Protein AF-0000000076352139 (afdb_homodimer)

Organism: Streptomyces venezuelae (NCBI:txid54571)

Nearest PDB structures (foldseek):
  2pq0-assembly1_A  TM=3.328E-01  e=1.189E+00  Geobacillus kaustophilus HTA426
  5mbj-assembly1_B  TM=4.311E-01  e=6.269E+00  Beggiatoa sp. PS
  5mbb-assembly1_A  TM=4.779E-01  e=9.071E+00  Beggiatoa sp. PS
  5nby-assembly1_A-2  TM=4.430E-01  e=9.071E+00  Beggiatoa sp. PS
  2pq0-assembly1_A  TM=3.329E-01  e=8.820E-01  Geobacillus kaustophilus HTA426

Structure (mmCIF, N/CA/C/O backbone):
data_AF-0000000076352139-model_v1
#
loop_
_entity.id
_entity.type
_entity.pdbx_description
1 polymer 'Uncharacterized protein'
#
loop_
_atom_site.group_PDB
_atom_site.id
_atom_site.type_symbol
_atom_site.label_atom_id
_atom_site.label_alt_id
_atom_site.label_comp_id
_atom_site.label_asym_id
_atom_site.label_entity_id
_atom_site.label_seq_id
_atom_site.pdbx_PDB_ins_code
_atom_site.Cartn_x
_atom_site.Cartn_y
_atom_site.Cartn_z
_atom_site.occupancy
_atom_site.B_iso_or_equiv
_atom_site.auth_seq_id
_atom_site.auth_comp_id
_atom_site.auth_asym_id
_atom_site.auth_atom_id
_atom_site.pdbx_PDB_model_num
ATOM 1 N N . MET A 1 1 ? 18.766 -5.074 12.234 1 52.09 1 MET A N 1
ATOM 2 C CA . MET A 1 1 ? 19.219 -3.793 11.703 1 52.09 1 MET A CA 1
ATOM 3 C C . MET A 1 1 ? 18.156 -2.715 11.898 1 52.09 1 MET A C 1
ATOM 5 O O . MET A 1 1 ? 16.969 -2.965 11.688 1 52.09 1 MET A O 1
ATOM 9 N N . SER A 1 2 ? 18.453 -1.824 12.828 1 62.69 2 SER A N 1
ATOM 10 C CA . SER A 1 2 ? 17.594 -0.7 13.18 1 62.69 2 SER A CA 1
ATOM 11 C C . SER A 1 2 ? 17.234 0.131 11.953 1 62.69 2 SER A C 1
ATOM 13 O O . SER A 1 2 ? 18.125 0.737 11.328 1 62.69 2 SER A O 1
ATOM 15 N N . GLU A 1 3 ? 16.188 -0.24 11.039 1 85.88 3 GLU A N 1
ATOM 16 C CA . GLU A 1 3 ? 15.852 0.527 9.836 1 85.88 3 GLU A CA 1
ATOM 17 C C . GLU A 1 3 ? 15.25 1.882 10.195 1 85.88 3 GLU A C 1
ATOM 19 O O . GLU A 1 3 ? 14.484 1.991 11.156 1 85.88 3 GLU A O 1
ATOM 24 N N . VAL A 1 4 ? 15.938 2.885 9.758 1 96 4 VAL A N 1
ATOM 25 C CA . VAL A 1 4 ? 15.406 4.238 9.898 1 96 4 VAL A CA 1
ATOM 26 C C . VAL A 1 4 ? 13.969 4.277 9.406 1 96 4 VAL A C 1
ATOM 28 O O . VAL A 1 4 ? 13.688 3.928 8.258 1 96 4 VAL A O 1
ATOM 31 N N . PRO A 1 5 ? 13.039 4.668 10.289 1 98.38 5 PRO A N 1
ATOM 32 C CA . PRO A 1 5 ? 11.625 4.648 9.891 1 98.38 5 PRO A CA 1
ATOM 33 C C . PRO A 1 5 ? 11.242 5.863 9.047 1 98.38 5 PRO A C 1
ATOM 35 O O . PRO A 1 5 ? 11.914 6.898 9.102 1 98.38 5 PRO A O 1
ATOM 38 N N . ILE A 1 6 ? 10.227 5.688 8.242 1 98.69 6 ILE A N 1
ATOM 39 C CA . ILE A 1 6 ? 9.484 6.824 7.699 1 98.69 6 ILE A CA 1
ATOM 40 C C . ILE A 1 6 ? 8.672 7.488 8.805 1 98.69 6 ILE A C 1
ATOM 42 O O . ILE A 1 6 ? 7.852 6.84 9.453 1 98.69 6 ILE A O 1
ATOM 46 N N . ARG A 1 7 ? 8.875 8.75 9.055 1 98.88 7 ARG A N 1
ATOM 47 C CA . ARG A 1 7 ? 8.188 9.484 10.109 1 98.88 7 ARG A CA 1
ATOM 48 C C . ARG A 1 7 ? 7.109 10.398 9.531 1 98.88 7 ARG A C 1
ATOM 50 O O . ARG A 1 7 ? 7.367 11.148 8.594 1 98.88 7 ARG A O 1
ATOM 57 N N . ILE A 1 8 ? 5.973 10.25 10 1 98.88 8 ILE A N 1
ATOM 58 C CA . ILE A 1 8 ? 4.871 11.156 9.695 1 98.88 8 ILE A CA 1
ATOM 59 C C . ILE A 1 8 ? 4.508 11.961 10.938 1 98.88 8 ILE A C 1
ATOM 61 O O . ILE A 1 8 ? 4.078 11.406 11.953 1 98.88 8 ILE A O 1
ATOM 65 N N . THR A 1 9 ? 4.711 13.281 10.844 1 98.69 9 THR A N 1
ATOM 66 C CA . THR A 1 9 ? 4.598 14.094 12.047 1 98.69 9 THR A CA 1
ATOM 67 C C . THR A 1 9 ? 3.84 15.391 11.758 1 98.69 9 THR A C 1
ATOM 69 O O . THR A 1 9 ? 3.803 15.844 10.609 1 98.69 9 THR A O 1
ATOM 72 N N . ARG A 1 10 ? 3.213 15.836 12.766 1 97.88 10 ARG A N 1
ATOM 73 C CA . ARG A 1 10 ? 2.723 17.219 12.719 1 97.88 10 ARG A CA 1
ATOM 74 C C . ARG A 1 10 ? 3.789 18.188 13.203 1 97.88 10 ARG A C 1
ATOM 76 O O . ARG A 1 10 ? 4.254 18.094 14.344 1 97.88 10 ARG A O 1
ATOM 83 N N . GLY A 1 11 ? 4.133 19.047 12.352 1 95.81 11 GLY A N 1
ATOM 84 C CA . GLY A 1 11 ? 5.137 20.047 12.703 1 95.81 11 GLY A CA 1
ATOM 85 C C . GLY A 1 11 ? 4.605 21.141 13.617 1 95.81 11 GLY A C 1
ATOM 86 O O . GLY A 1 11 ? 3.424 21.125 13.977 1 95.81 11 GLY A O 1
ATOM 87 N N . GLN A 1 12 ? 5.422 22.109 13.992 1 94.56 12 GLN A N 1
ATOM 88 C CA . GLN A 1 12 ? 5.086 23.188 14.914 1 94.56 12 GLN A CA 1
ATOM 89 C C . GLN A 1 12 ? 4.062 24.141 14.305 1 94.56 12 GLN A C 1
ATOM 91 O O . GLN A 1 12 ? 3.258 24.734 15.023 1 94.56 12 GLN A O 1
ATOM 96 N N . GLY A 1 13 ? 4.047 24.219 12.984 1 93.38 13 GLY A N 1
ATOM 97 C CA . GLY A 1 13 ? 3.094 25.078 12.289 1 93.38 13 GLY A CA 1
ATOM 98 C C . GLY A 1 13 ? 1.772 24.375 12.008 1 93.38 13 GLY A C 1
ATOM 99 O O . GLY A 1 13 ? 0.853 24.984 11.461 1 93.38 13 GLY A O 1
ATOM 100 N N . GLY A 1 14 ? 1.744 23.125 12.398 1 94.75 14 GLY A N 1
ATOM 101 C CA . GLY A 1 14 ? 0.524 22.359 12.195 1 94.75 14 GLY A CA 1
ATOM 102 C C . GLY A 1 14 ? 0.562 21.5 10.945 1 94.75 14 GLY A C 1
ATOM 103 O O . GLY A 1 14 ? -0.349 20.719 10.703 1 94.75 14 GLY A O 1
ATOM 104 N N . GLU A 1 15 ? 1.672 21.672 10.172 1 96.62 15 GLU A N 1
ATOM 105 C CA . GLU A 1 15 ? 1.787 20.906 8.93 1 96.62 15 GLU A CA 1
ATOM 106 C C . GLU A 1 15 ? 2.08 19.438 9.203 1 96.62 15 GLU A C 1
ATOM 108 O O . GLU A 1 15 ? 2.84 19.109 10.117 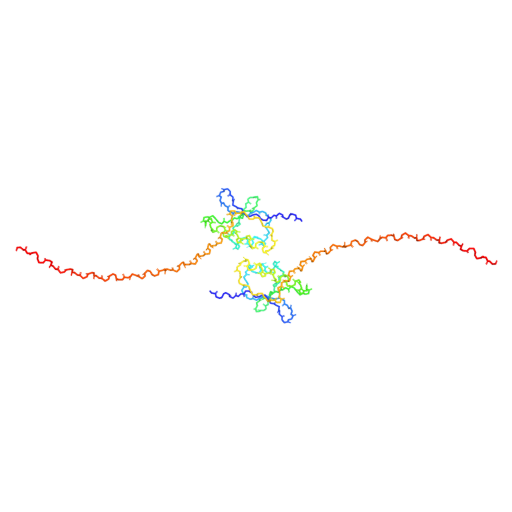1 96.62 15 GLU A O 1
ATOM 113 N N . VAL A 1 16 ? 1.422 18.641 8.5 1 98.44 16 VAL A N 1
ATOM 114 C CA . VAL A 1 16 ? 1.708 17.203 8.562 1 98.44 16 VAL A CA 1
ATOM 115 C C . VAL A 1 16 ? 2.695 16.828 7.461 1 98.44 16 VAL A C 1
ATOM 117 O O . VAL A 1 16 ? 2.377 16.922 6.273 1 98.44 16 VAL A O 1
ATOM 120 N N . ASP A 1 17 ? 3.902 16.391 7.824 1 98.31 17 ASP A N 1
ATOM 121 C CA . ASP A 1 17 ? 4.926 16.125 6.816 1 98.31 17 ASP A CA 1
ATOM 122 C C . ASP A 1 17 ? 5.578 14.766 7.047 1 98.31 17 ASP A C 1
ATOM 124 O O . ASP A 1 17 ? 5.266 14.078 8.023 1 98.31 17 ASP A O 1
ATOM 128 N N . VAL A 1 18 ? 6.336 14.391 6.09 1 98.75 18 VAL A N 1
ATOM 129 C CA . VAL A 1 18 ? 6.969 13.07 6.094 1 98.75 18 VAL A CA 1
ATOM 130 C C . VAL A 1 18 ? 8.484 13.227 6.023 1 98.75 18 VAL A C 1
ATOM 132 O O . VAL A 1 18 ? 9 14.039 5.246 1 98.75 18 VAL A O 1
ATOM 135 N N . GLU A 1 19 ? 9.172 12.539 6.832 1 97.56 19 GLU A N 1
ATOM 136 C CA . GLU A 1 19 ? 10.633 12.461 6.809 1 97.56 19 GLU A CA 1
ATOM 137 C C . GLU A 1 19 ? 11.102 11.016 6.793 1 97.56 19 GLU A C 1
ATOM 139 O O . GLU A 1 19 ? 10.383 10.117 7.23 1 97.56 19 GLU A O 1
ATOM 144 N N . GLY A 1 20 ? 12.375 10.883 6.316 1 96.88 20 GLY A N 1
ATOM 145 C CA . GLY A 1 20 ? 12.953 9.547 6.32 1 96.88 20 GLY A CA 1
ATOM 146 C C . GLY A 1 20 ? 13.117 8.961 4.93 1 96.88 20 GLY A C 1
ATOM 147 O O . GLY A 1 20 ? 13.141 9.703 3.943 1 96.88 20 GLY A O 1
ATOM 148 N N . PRO A 1 21 ? 13.383 7.629 4.824 1 97.06 21 PRO A N 1
ATOM 149 C CA . PRO A 1 21 ? 13.68 6.973 3.551 1 97.06 21 PRO A CA 1
ATOM 150 C C . PRO A 1 21 ? 12.43 6.746 2.699 1 97.06 21 PRO A C 1
ATOM 152 O O . PRO A 1 21 ? 11.75 5.723 2.848 1 97.06 21 PRO A O 1
ATOM 155 N N . VAL A 1 22 ? 12.148 7.668 1.828 1 97.62 22 VAL A N 1
ATOM 156 C CA . VAL A 1 22 ? 11.016 7.566 0.919 1 97.62 22 VAL A CA 1
ATOM 157 C C . VAL A 1 22 ? 11.5 7.227 -0.487 1 97.62 22 VAL A C 1
ATOM 159 O O . VAL A 1 22 ? 12.016 8.094 -1.198 1 97.62 22 VAL A O 1
ATOM 162 N N . ASP A 1 23 ? 11.352 5.949 -0.825 1 97.5 23 ASP A N 1
ATOM 163 C CA . ASP A 1 2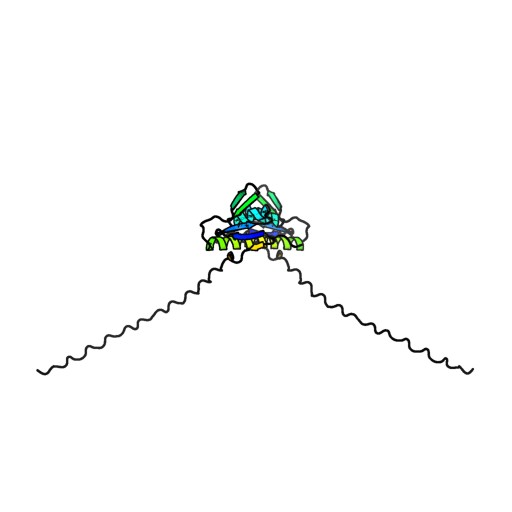3 ? 11.68 5.555 -2.191 1 97.5 23 ASP A CA 1
ATOM 164 C C . ASP A 1 23 ? 10.5 5.801 -3.133 1 97.5 23 ASP A C 1
ATOM 166 O O . ASP A 1 23 ? 9.516 6.43 -2.746 1 97.5 23 ASP A O 1
ATOM 170 N N . HIS A 1 24 ? 10.641 5.293 -4.379 1 96.88 24 HIS A N 1
ATOM 171 C CA . HIS A 1 24 ? 9.633 5.578 -5.398 1 96.88 24 HIS A CA 1
ATOM 172 C C . HIS A 1 24 ? 8.281 4.992 -5.023 1 96.88 24 HIS A C 1
ATOM 174 O O . HIS A 1 24 ? 7.246 5.648 -5.18 1 96.88 24 HIS A O 1
ATOM 180 N N . PHE A 1 25 ? 8.234 3.789 -4.48 1 98.06 25 PHE A N 1
ATOM 181 C CA . PHE A 1 25 ? 6.961 3.178 -4.121 1 98.06 25 PHE A CA 1
ATOM 182 C C . PHE A 1 25 ? 6.336 3.889 -2.928 1 98.06 25 PHE A C 1
ATOM 184 O O . PHE A 1 25 ? 5.145 4.203 -2.939 1 98.06 25 PHE A O 1
ATOM 191 N N . ALA A 1 26 ? 7.145 4.176 -1.948 1 98.69 26 ALA A N 1
ATOM 192 C CA . ALA A 1 26 ? 6.633 4.906 -0.792 1 98.69 26 ALA A CA 1
ATOM 193 C C . ALA A 1 26 ? 6.066 6.262 -1.205 1 98.69 26 ALA A C 1
ATOM 195 O O . ALA A 1 26 ? 5.039 6.695 -0.681 1 98.69 26 ALA A O 1
ATOM 196 N N . ALA A 1 27 ? 6.684 6.867 -2.152 1 98.44 27 ALA A N 1
ATOM 197 C CA . ALA A 1 27 ? 6.18 8.148 -2.65 1 98.44 27 ALA A CA 1
ATOM 198 C C . ALA A 1 27 ? 4.812 7.977 -3.305 1 98.44 27 ALA A C 1
ATOM 200 O O . ALA A 1 27 ? 3.918 8.805 -3.119 1 98.44 27 ALA A O 1
ATOM 201 N N . SER A 1 28 ? 4.633 6.926 -4.043 1 98.31 28 SER A N 1
ATOM 202 C CA . SER A 1 28 ? 3.35 6.645 -4.676 1 98.31 28 SER A CA 1
ATOM 203 C C . SER A 1 28 ? 2.268 6.367 -3.637 1 98.31 28 SER A C 1
ATOM 205 O O . SER A 1 28 ? 1.122 6.793 -3.799 1 98.31 28 SER A O 1
ATOM 207 N N . VAL A 1 29 ? 2.658 5.656 -2.6 1 98.88 29 VAL A N 1
ATOM 208 C CA . VAL A 1 29 ? 1.742 5.367 -1.501 1 98.88 29 VAL A CA 1
ATOM 209 C C . VAL A 1 29 ? 1.312 6.672 -0.833 1 98.88 29 VAL A C 1
ATOM 211 O O . VAL A 1 29 ? 0.122 6.895 -0.602 1 98.88 29 VAL A O 1
ATOM 214 N N . LEU A 1 30 ? 2.277 7.535 -0.521 1 98.88 30 LEU A N 1
ATOM 215 C CA . LEU A 1 30 ? 1.99 8.812 0.127 1 98.88 30 LEU A CA 1
ATOM 216 C C . LEU A 1 30 ? 1.101 9.68 -0.755 1 98.88 30 LEU A C 1
ATOM 218 O O . LEU A 1 30 ? 0.171 10.328 -0.263 1 98.88 30 LEU A O 1
ATOM 222 N N . LYS A 1 31 ? 1.339 9.625 -2.025 1 98.5 31 LYS A N 1
ATOM 223 C CA . LYS A 1 31 ? 0.498 10.367 -2.961 1 98.5 31 LYS A CA 1
ATOM 224 C C . LYS A 1 31 ? -0.939 9.852 -2.932 1 98.5 31 LYS A C 1
ATOM 226 O O . LYS A 1 31 ? -1.885 10.641 -2.932 1 98.5 31 LYS A O 1
ATOM 231 N N . ARG A 1 32 ? -1.104 8.562 -2.914 1 98.31 32 ARG A N 1
ATOM 232 C CA . ARG A 1 32 ? -2.422 7.938 -2.844 1 98.31 32 ARG A CA 1
ATOM 233 C C . ARG A 1 32 ? -3.162 8.359 -1.579 1 98.31 32 ARG A C 1
ATOM 235 O O . ARG A 1 32 ? -4.383 8.531 -1.595 1 98.31 32 ARG A O 1
ATOM 242 N N . ALA A 1 33 ? -2.408 8.625 -0.525 1 98.62 33 ALA A N 1
ATOM 243 C CA . ALA A 1 33 ? -3.004 9.008 0.752 1 98.62 33 ALA A CA 1
ATOM 244 C C . ALA A 1 33 ? -3.322 10.5 0.781 1 98.62 33 ALA A C 1
ATOM 246 O O . ALA A 1 33 ? -3.975 10.984 1.709 1 98.62 33 ALA A O 1
ATOM 247 N N . GLY A 1 34 ? -2.727 11.273 -0.183 1 98.38 34 GLY A N 1
ATOM 248 C CA . GLY A 1 34 ? -3.078 12.68 -0.292 1 98.38 34 GLY A CA 1
ATOM 249 C C . GLY A 1 34 ? -1.907 13.609 -0.039 1 98.38 34 GLY A C 1
ATOM 250 O O . GLY A 1 34 ? -2.062 14.836 -0.059 1 98.38 34 GLY A O 1
ATOM 251 N N . PHE A 1 35 ? -0.719 13.055 0.148 1 98.69 35 PHE A N 1
ATOM 252 C CA . PHE A 1 35 ? 0.458 13.891 0.348 1 98.69 35 PHE A CA 1
ATOM 253 C C . PHE A 1 35 ? 0.946 14.461 -0.978 1 98.69 35 PHE A C 1
ATOM 255 O O . PHE A 1 35 ? 0.931 13.773 -2 1 98.69 35 PHE A O 1
ATOM 262 N N . ASP A 1 36 ? 1.411 15.648 -0.824 1 97.94 36 ASP A N 1
ATOM 263 C CA . ASP A 1 36 ? 2.049 16.312 -1.958 1 97.94 36 ASP A CA 1
ATOM 264 C C . ASP A 1 36 ? 3.564 16.359 -1.782 1 97.94 36 ASP A C 1
ATOM 266 O O . ASP A 1 36 ? 4.062 16.406 -0.656 1 97.94 36 ASP A O 1
ATOM 270 N N . THR A 1 37 ? 4.18 16.328 -2.877 1 97.31 37 THR A N 1
ATOM 271 C CA . THR A 1 37 ? 5.637 16.406 -2.896 1 97.31 37 THR A CA 1
ATOM 272 C C . THR A 1 37 ? 6.105 17.703 -3.525 1 97.31 37 THR A C 1
ATOM 274 O O . THR A 1 37 ? 5.699 18.047 -4.637 1 97.31 37 THR A O 1
ATOM 277 N N . TYR A 1 38 ? 6.934 18.422 -2.846 1 95.75 38 TYR A N 1
ATOM 278 C CA . TYR A 1 38 ? 7.461 19.703 -3.32 1 95.75 38 TYR A CA 1
ATOM 279 C C . TYR A 1 38 ? 8.984 19.672 -3.365 1 95.75 38 TYR A C 1
ATOM 281 O O . TYR A 1 38 ? 9.633 19.391 -2.359 1 95.75 38 TYR A O 1
ATOM 289 N N . PRO A 1 39 ? 9.492 19.969 -4.625 1 94.31 39 PRO A N 1
ATOM 290 C CA . PRO A 1 39 ? 10.953 20.094 -4.641 1 94.31 39 PRO A CA 1
ATOM 291 C C . PRO A 1 39 ? 11.453 21.266 -3.811 1 94.31 39 PRO A C 1
ATOM 293 O O . PRO A 1 39 ? 10.812 22.328 -3.781 1 94.31 39 PRO A O 1
ATOM 296 N N . GLN A 1 40 ? 12.531 21.031 -3.039 1 92.44 40 GLN A N 1
ATOM 297 C CA . GLN A 1 40 ? 13.219 22.078 -2.301 1 92.44 40 GLN A CA 1
ATOM 298 C C . GLN A 1 40 ? 14.703 22.125 -2.648 1 92.44 40 GLN A C 1
ATOM 300 O O . GLN A 1 40 ? 15.219 21.219 -3.307 1 92.44 40 GLN A O 1
ATOM 305 N N . LEU A 1 41 ? 15.336 23.266 -2.395 1 91.62 41 LEU A N 1
ATOM 306 C CA . LEU A 1 41 ? 16.75 23.469 -2.697 1 91.62 41 LEU A CA 1
ATOM 307 C C . LEU A 1 41 ? 17.594 22.312 -2.162 1 91.62 41 LEU A C 1
ATOM 309 O O . LEU A 1 41 ? 18.484 21.812 -2.85 1 91.62 41 LEU A O 1
ATOM 313 N N . ARG A 1 42 ? 17.344 21.75 -0.902 1 89.69 42 ARG A N 1
ATOM 314 C CA . ARG A 1 42 ? 18.156 20.703 -0.287 1 89.69 42 ARG A CA 1
ATOM 315 C C . ARG A 1 42 ? 17.406 19.391 -0.233 1 89.69 42 ARG A C 1
ATOM 317 O O . ARG A 1 42 ? 17.734 18.516 0.573 1 89.69 42 ARG A O 1
ATOM 324 N N . GLY A 1 43 ? 16.359 19.188 -1.154 1 92.31 43 GLY A N 1
ATOM 325 C CA . GLY A 1 43 ? 15.656 17.922 -1.135 1 92.31 43 GLY A CA 1
ATOM 326 C C . GLY A 1 43 ? 14.188 18.062 -1.508 1 92.31 43 GLY A C 1
ATOM 327 O O . GLY A 1 43 ? 13.836 18.812 -2.414 1 92.31 43 GLY A O 1
ATOM 328 N N . VAL A 1 44 ? 13.344 17.203 -0.891 1 95.38 44 VAL A N 1
ATOM 329 C CA . VAL A 1 44 ? 11.914 17.203 -1.183 1 95.38 44 VAL A CA 1
ATOM 330 C C . VAL A 1 44 ? 11.125 17.375 0.112 1 95.38 44 VAL A C 1
ATOM 332 O O . VAL A 1 44 ? 11.508 16.844 1.158 1 95.38 44 VAL A O 1
ATOM 335 N N . TRP A 1 45 ? 10.172 18.172 0.037 1 96.88 45 TRP A N 1
ATOM 336 C CA . TRP A 1 45 ? 9.219 18.312 1.129 1 96.88 45 TRP A CA 1
ATOM 337 C C . TRP A 1 45 ? 7.918 17.578 0.816 1 96.88 45 TRP A C 1
ATOM 339 O O . TRP A 1 45 ? 7.262 17.859 -0.19 1 96.88 45 TRP A O 1
ATOM 349 N N . ILE A 1 46 ? 7.559 16.547 1.579 1 98.62 46 ILE A N 1
ATOM 350 C CA . ILE A 1 46 ? 6.328 15.781 1.436 1 98.62 46 ILE A CA 1
ATOM 351 C C . ILE A 1 46 ? 5.371 16.125 2.572 1 98.62 46 ILE A C 1
ATOM 353 O O . ILE A 1 46 ? 5.715 15.984 3.748 1 98.62 46 ILE A O 1
ATOM 357 N N . ARG A 1 47 ? 4.223 16.625 2.178 1 98.25 47 ARG A N 1
ATOM 358 C CA . ARG A 1 47 ? 3.289 17.031 3.219 1 98.25 47 ARG A CA 1
ATOM 359 C C . ARG A 1 47 ? 1.847 16.922 2.734 1 98.25 47 ARG A C 1
ATOM 361 O O . ARG A 1 47 ? 1.595 16.859 1.53 1 98.25 47 ARG A O 1
ATOM 368 N N . LEU A 1 48 ? 0.978 16.859 3.73 1 98.5 48 LEU A N 1
ATOM 369 C CA . LEU A 1 48 ? -0.438 17 3.4 1 98.5 48 LEU A CA 1
ATOM 370 C C . LEU A 1 48 ? -0.799 18.453 3.111 1 98.5 48 LEU A C 1
ATOM 372 O O . LEU A 1 48 ? -0.165 19.359 3.635 1 98.5 48 LEU A O 1
ATOM 376 N N . PRO A 1 49 ? -1.837 18.547 2.168 1 95.94 49 PRO A N 1
ATOM 377 C CA . PRO A 1 49 ? -2.316 19.922 1.965 1 95.94 49 PRO A CA 1
ATOM 378 C C . PRO A 1 49 ? -2.748 20.594 3.266 1 95.94 49 PRO A C 1
ATOM 380 O O . PRO A 1 49 ? -3.258 19.922 4.168 1 95.94 49 PRO A O 1
ATOM 383 N N . PHE A 1 50 ? -2.574 21.922 3.092 1 87.25 50 PHE A N 1
ATOM 384 C CA . PHE A 1 50 ? -3.023 22.734 4.219 1 87.25 50 PHE A CA 1
ATOM 385 C C . PHE A 1 50 ? -4.52 23 4.133 1 87.25 50 PHE A C 1
ATOM 387 O O . PHE A 1 50 ? -5.125 22.844 3.066 1 87.25 50 PHE A O 1
ATOM 394 N N . ASP A 1 51 ? -5.27 23.094 5.203 1 85.56 51 ASP A N 1
ATOM 395 C CA . ASP A 1 51 ? -6.586 23.719 5.281 1 85.56 51 ASP A CA 1
ATOM 396 C C . ASP A 1 51 ? -7.699 22.688 5.133 1 85.56 51 ASP A C 1
ATOM 398 O O . ASP A 1 51 ? -8.836 23.031 4.816 1 85.56 51 ASP A O 1
ATOM 402 N N . LEU A 1 52 ? -7.336 21.484 5.195 1 92.81 52 LEU A N 1
ATOM 403 C CA . LEU A 1 52 ? -8.391 20.484 5.07 1 92.81 52 LEU A CA 1
ATOM 404 C C . LEU A 1 52 ? -8.852 20 6.441 1 92.81 52 LEU A C 1
ATOM 406 O O . LEU A 1 52 ? -9.688 19.109 6.543 1 92.81 52 LEU A O 1
ATOM 410 N N . GLY A 1 53 ? -8.25 20.578 7.434 1 94 53 GLY A N 1
ATOM 411 C CA . GLY A 1 53 ? -8.695 20.344 8.797 1 94 53 GLY A CA 1
ATOM 412 C C . GLY A 1 53 ? -7.965 19.203 9.469 1 94 53 GLY A C 1
ATOM 413 O O . GLY A 1 53 ? -7.531 18.25 8.805 1 94 53 GLY A O 1
ATOM 414 N N . ARG A 1 54 ? -7.926 19.203 10.734 1 94.19 54 ARG A N 1
ATOM 415 C CA . ARG A 1 54 ? -7.172 18.25 11.547 1 94.19 54 ARG A CA 1
ATOM 416 C C . ARG A 1 54 ? -7.734 16.844 11.406 1 94.19 54 ARG A C 1
ATOM 418 O O . ARG A 1 54 ? -6.98 15.875 11.359 1 94.19 54 ARG A O 1
ATOM 425 N N . THR A 1 55 ? -9.047 16.734 11.406 1 94.94 55 THR A N 1
ATOM 426 C CA . THR A 1 55 ? -9.672 15.422 11.281 1 94.94 55 THR A CA 1
ATOM 427 C C . THR A 1 55 ? -9.273 14.75 9.969 1 94.94 55 THR A C 1
ATOM 429 O O . THR A 1 55 ? -8.898 13.578 9.945 1 94.94 55 THR A O 1
ATOM 432 N N . TRP A 1 56 ? -9.391 15.547 8.883 1 96.5 56 TRP A N 1
ATOM 433 C CA . TRP A 1 56 ? -8.984 15.039 7.57 1 96.5 56 TRP A CA 1
ATOM 434 C C . TRP A 1 56 ? -7.512 14.648 7.57 1 96.5 56 TRP A C 1
ATOM 436 O O . TRP A 1 56 ? -7.152 13.562 7.113 1 96.5 56 TRP A O 1
ATOM 446 N N . GLU A 1 57 ? -6.676 15.523 8.117 1 97.44 57 GLU A N 1
ATOM 447 C CA . GLU A 1 57 ? -5.238 15.273 8.172 1 97.44 57 GLU A CA 1
ATOM 448 C C . GLU A 1 57 ? -4.93 14 8.945 1 97.44 57 GLU A C 1
ATOM 450 O O . GLU A 1 57 ? -4.105 13.188 8.508 1 97.44 57 GLU A O 1
ATOM 455 N N . ASN A 1 58 ? -5.598 13.812 10.047 1 97.38 58 ASN A N 1
ATOM 456 C CA . ASN A 1 58 ? -5.383 12.625 10.867 1 97.38 58 ASN A CA 1
ATOM 457 C C . ASN A 1 58 ? -5.789 11.359 10.133 1 97.38 58 ASN A C 1
ATOM 459 O O . ASN A 1 58 ? -5.082 10.352 10.188 1 97.38 58 ASN A O 1
ATOM 463 N N . GLU A 1 59 ? -6.914 11.453 9.469 1 97.62 59 GLU A N 1
ATOM 464 C CA . GLU A 1 59 ? -7.391 10.297 8.719 1 97.62 59 GLU A CA 1
ATOM 465 C C . GLU A 1 59 ? -6.414 9.906 7.617 1 97.62 59 GLU A C 1
ATOM 467 O O . GLU A 1 59 ? -6.117 8.727 7.43 1 97.62 59 GLU A O 1
ATOM 472 N N . HIS A 1 60 ? -5.875 10.906 6.973 1 98.38 60 HIS A N 1
ATOM 473 C CA . HIS A 1 60 ? -5.02 10.633 5.824 1 98.38 60 HIS A CA 1
ATOM 474 C C . HIS A 1 60 ? -3.611 10.242 6.266 1 98.38 60 HIS A C 1
ATOM 476 O O . HIS A 1 60 ? -2.965 9.406 5.633 1 98.38 60 HIS A O 1
ATOM 482 N N . ALA A 1 61 ? -3.16 10.812 7.348 1 98.69 61 ALA A N 1
ATOM 483 C CA . ALA A 1 61 ? -1.879 10.383 7.902 1 98.69 61 ALA A CA 1
ATOM 484 C C . ALA A 1 61 ? -1.942 8.938 8.375 1 98.69 61 ALA A C 1
ATOM 486 O O . ALA A 1 61 ? -1.028 8.148 8.117 1 98.69 61 ALA A O 1
ATOM 487 N N . THR A 1 62 ? -3.025 8.586 9.07 1 98.62 62 THR A N 1
ATOM 488 C CA . THR A 1 62 ? -3.229 7.219 9.539 1 98.62 62 THR A CA 1
ATOM 489 C C . THR A 1 62 ? -3.314 6.254 8.359 1 98.62 62 THR A C 1
ATOM 491 O O . THR A 1 62 ? -2.717 5.176 8.391 1 98.62 62 THR A O 1
ATOM 494 N N . TRP A 1 63 ? -4.004 6.703 7.367 1 98.69 63 TRP A N 1
ATOM 495 C CA . TRP A 1 63 ? -4.145 5.867 6.18 1 98.69 63 TRP A CA 1
ATOM 496 C C . TRP A 1 63 ? -2.791 5.633 5.516 1 98.69 63 TRP A C 1
ATOM 498 O O . TRP A 1 63 ? -2.449 4.5 5.172 1 98.69 63 TRP A O 1
ATOM 508 N N . ALA A 1 64 ? -2.008 6.684 5.371 1 98.88 64 ALA A N 1
ATOM 509 C CA . ALA A 1 64 ? -0.667 6.543 4.809 1 98.88 64 ALA A CA 1
ATOM 510 C C . ALA A 1 64 ? 0.162 5.539 5.605 1 98.88 64 ALA A C 1
ATOM 512 O O . ALA A 1 64 ? 0.815 4.668 5.027 1 98.88 64 ALA A O 1
ATOM 513 N N . ALA A 1 65 ? 0.077 5.664 6.91 1 98.81 65 ALA A N 1
ATOM 514 C CA . ALA A 1 65 ? 0.846 4.773 7.773 1 98.81 65 ALA A CA 1
ATOM 515 C C . ALA A 1 65 ? 0.413 3.322 7.59 1 98.81 65 ALA A C 1
ATOM 517 O O . ALA A 1 65 ? 1.25 2.416 7.566 1 98.81 65 ALA A O 1
ATOM 518 N N . GLU A 1 66 ? -0.871 3.092 7.453 1 98.5 66 GLU A N 1
ATOM 519 C CA . GLU A 1 66 ? -1.396 1.745 7.254 1 98.5 66 GLU A CA 1
ATOM 520 C C . GLU A 1 66 ? -0.893 1.146 5.941 1 98.5 66 GLU A C 1
ATOM 522 O O . GLU A 1 66 ? -0.443 -0.002 5.91 1 98.5 66 GLU A O 1
ATOM 527 N N . MET A 1 67 ? -0.927 1.972 4.926 1 98.88 67 MET A N 1
ATOM 528 C CA . MET A 1 67 ? -0.49 1.484 3.619 1 98.88 67 MET A CA 1
ATOM 529 C C . MET A 1 67 ? 1.007 1.193 3.621 1 98.88 67 MET A C 1
ATOM 531 O O . MET A 1 67 ? 1.441 0.152 3.125 1 98.88 67 MET A O 1
ATOM 535 N N . LEU A 1 68 ? 1.807 2.076 4.168 1 98.81 68 LEU A N 1
ATOM 536 C CA . LEU A 1 68 ? 3.254 1.906 4.227 1 98.81 68 LEU A CA 1
ATOM 537 C C . LEU A 1 68 ? 3.625 0.688 5.066 1 98.81 68 LEU A C 1
ATOM 539 O O . LEU A 1 68 ? 4.5 -0.09 4.684 1 98.81 68 LEU A O 1
ATOM 543 N N . THR A 1 69 ? 2.936 0.47 6.211 1 98.5 69 THR A N 1
ATOM 544 C CA . THR A 1 69 ? 3.199 -0.669 7.082 1 98.5 69 THR A CA 1
ATOM 545 C C . THR A 1 69 ? 2.859 -1.979 6.375 1 98.5 69 THR A C 1
ATOM 547 O O . THR A 1 69 ? 3.586 -2.967 6.508 1 98.5 69 THR A O 1
ATOM 550 N N . ALA A 1 70 ? 1.729 -1.96 5.613 1 98.25 70 ALA A N 1
ATOM 551 C CA . ALA A 1 70 ? 1.356 -3.146 4.852 1 98.25 70 ALA A CA 1
ATOM 552 C C . ALA A 1 70 ? 2.422 -3.486 3.811 1 98.25 70 ALA A C 1
ATOM 554 O O . ALA A 1 70 ? 2.625 -4.656 3.48 1 98.25 70 ALA A O 1
ATOM 555 N N . ALA A 1 71 ? 3.102 -2.475 3.336 1 98.44 71 ALA A N 1
ATOM 556 C CA . ALA A 1 71 ? 4.18 -2.654 2.365 1 98.44 71 ALA A CA 1
ATOM 557 C C . ALA A 1 71 ? 5.496 -2.984 3.064 1 98.44 71 ALA A C 1
ATOM 559 O O . ALA A 1 71 ? 6.547 -3.057 2.42 1 98.44 71 ALA A O 1
ATOM 560 N N . ARG A 1 72 ? 5.484 -3.105 4.387 1 97.56 72 ARG A N 1
ATOM 561 C CA . ARG A 1 72 ? 6.57 -3.568 5.246 1 97.56 72 ARG A CA 1
ATOM 562 C C . ARG A 1 72 ? 7.617 -2.479 5.438 1 97.56 72 ARG A C 1
ATOM 564 O O . ARG A 1 72 ? 8.797 -2.773 5.668 1 97.56 72 ARG A O 1
ATOM 571 N N . TYR A 1 73 ? 7.203 -1.211 5.281 1 98.12 73 TYR A N 1
ATOM 572 C CA . TYR A 1 73 ? 8.07 -0.127 5.734 1 98.12 73 TYR A CA 1
ATOM 573 C C . TYR A 1 73 ? 8.008 0.023 7.25 1 98.12 73 TYR A C 1
ATOM 575 O O . TYR A 1 73 ? 6.977 -0.263 7.867 1 98.12 73 TYR A O 1
ATOM 583 N N . SER A 1 74 ? 9.141 0.407 7.832 1 98.31 74 SER A N 1
ATOM 584 C CA . SER A 1 74 ? 9.094 0.906 9.203 1 98.31 74 SER A CA 1
ATOM 585 C C . SER A 1 74 ? 8.508 2.314 9.258 1 98.31 74 SER A C 1
ATOM 587 O O . SER A 1 74 ? 8.984 3.217 8.57 1 98.31 74 SER A O 1
ATOM 589 N N . VAL A 1 75 ? 7.426 2.488 10.031 1 98.62 75 VAL A N 1
ATOM 590 C CA . VAL A 1 75 ? 6.738 3.773 10.078 1 98.62 75 VAL A CA 1
ATOM 591 C C . VAL A 1 75 ? 6.629 4.246 11.523 1 98.62 75 VAL A C 1
ATOM 593 O O . VAL A 1 75 ? 6.297 3.461 12.414 1 98.62 75 VAL A O 1
ATOM 596 N N . ASP A 1 76 ? 6.988 5.453 11.781 1 98.56 76 ASP A N 1
ATOM 597 C CA . ASP A 1 76 ? 6.715 6.148 13.031 1 98.56 76 ASP A CA 1
ATOM 598 C C . ASP A 1 76 ? 5.68 7.254 12.836 1 98.56 76 ASP A C 1
ATOM 600 O O . ASP A 1 76 ? 5.98 8.289 12.242 1 98.56 76 ASP A O 1
ATOM 604 N N . LEU A 1 77 ? 4.508 7.047 13.242 1 98.75 77 LEU A N 1
ATOM 605 C CA . LEU A 1 77 ? 3.41 8 13.133 1 98.75 77 LEU A CA 1
ATOM 606 C C . LEU A 1 77 ? 3.244 8.789 14.43 1 98.75 77 LEU A C 1
ATOM 608 O O . LEU A 1 77 ? 3.057 8.203 15.5 1 98.75 77 LEU A O 1
ATOM 612 N N . ASP A 1 78 ? 3.297 10.055 14.289 1 98.56 78 ASP A N 1
ATOM 613 C CA . ASP A 1 78 ? 3.023 10.914 15.438 1 98.56 78 ASP A CA 1
ATOM 614 C C . ASP A 1 78 ? 1.688 10.555 16.078 1 98.56 78 ASP A C 1
ATOM 616 O O . ASP A 1 78 ? 0.659 10.508 15.406 1 98.56 78 ASP A O 1
ATOM 620 N N . PRO A 1 79 ? 1.593 10.305 17.422 1 97.19 79 PRO A N 1
ATOM 621 C CA . PRO A 1 79 ? 0.347 9.922 18.078 1 97.19 79 PRO A CA 1
ATOM 622 C C . PRO A 1 79 ? -0.771 10.938 17.875 1 97.19 79 PRO A C 1
ATOM 624 O O . PRO A 1 79 ? -1.949 10.57 17.859 1 97.19 79 PRO A O 1
ATOM 627 N N . ASP A 1 80 ? -0.399 12.133 17.703 1 94.75 80 ASP A N 1
ATOM 628 C CA . ASP A 1 80 ? -1.385 13.195 17.5 1 94.75 80 ASP A CA 1
ATOM 629 C C . ASP A 1 80 ? -2.08 13.055 16.156 1 94.75 80 ASP A C 1
ATOM 631 O O . ASP A 1 80 ? -3.092 13.711 15.898 1 94.75 80 ASP A O 1
ATOM 635 N N . LEU A 1 81 ? -1.532 12.188 15.328 1 97.56 81 LEU A N 1
ATOM 636 C CA . LEU A 1 81 ? -2.068 12.047 13.977 1 97.56 81 LEU A CA 1
ATOM 637 C C . LEU A 1 81 ? -2.965 10.812 13.875 1 97.56 81 LEU A C 1
ATOM 639 O O . LEU A 1 81 ? -3.572 10.57 12.828 1 97.56 81 LEU A O 1
ATOM 643 N N . ARG A 1 82 ? -3.137 10.055 14.891 1 96.75 82 ARG A N 1
ATOM 644 C CA . ARG A 1 82 ? -3.953 8.852 14.828 1 96.75 82 ARG A CA 1
ATOM 645 C C . ARG A 1 82 ? -5.434 9.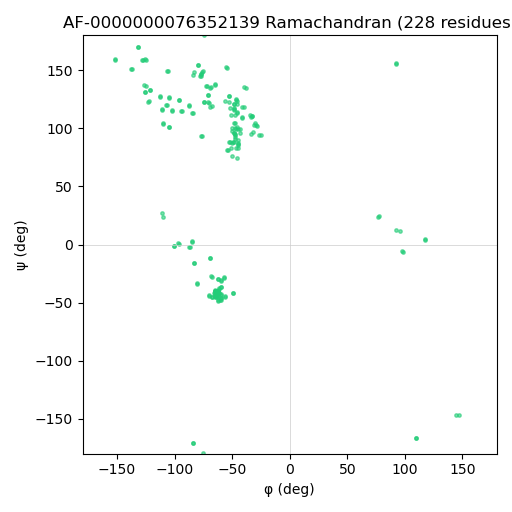195 14.703 1 96.75 82 ARG A C 1
ATOM 647 O O . ARG A 1 82 ? -5.961 9.992 15.484 1 96.75 82 ARG A O 1
ATOM 654 N N . ALA A 1 83 ? -5.957 8.523 13.688 1 95.12 83 ALA A N 1
ATOM 655 C CA . ALA A 1 83 ? -7.383 8.758 13.461 1 95.12 83 ALA A CA 1
ATOM 656 C C . ALA A 1 83 ? -8.219 8.156 14.594 1 95.12 83 ALA A C 1
ATOM 658 O O . ALA A 1 83 ? -7.914 7.074 15.094 1 95.12 83 ALA A O 1
ATOM 659 N N . VAL A 1 84 ? -9.125 8.898 15.047 1 84.06 84 VAL A N 1
ATOM 660 C CA . VAL A 1 84 ? -10.086 8.43 16.047 1 84.06 84 VAL A CA 1
ATOM 661 C C . VAL A 1 84 ? -11.227 7.695 15.352 1 84.06 84 VAL A C 1
ATOM 663 O O . VAL A 1 84 ? -11.859 8.234 14.438 1 84.06 84 VAL A O 1
ATOM 666 N N . PRO A 1 85 ? -11.32 6.309 15.602 1 74.38 85 PRO A N 1
ATOM 667 C CA . PRO A 1 85 ? -12.445 5.613 14.977 1 74.38 85 PRO A CA 1
ATOM 668 C C . PRO A 1 85 ? -13.773 6.348 15.164 1 74.38 85 PRO A C 1
ATOM 670 O O . PRO A 1 85 ? -13.984 6.984 16.203 1 74.38 85 PRO A O 1
ATOM 673 N N . PRO A 1 86 ? -14.281 6.559 13.969 1 63.12 86 PRO A N 1
ATOM 674 C CA . PRO A 1 86 ? -15.57 7.246 14.125 1 63.12 86 PRO A CA 1
ATOM 675 C C . PRO A 1 86 ? -16.406 6.695 15.273 1 63.12 86 PRO A C 1
ATOM 677 O O . PRO A 1 86 ? -16.344 5.496 15.562 1 63.12 86 PRO A O 1
ATOM 680 N N . ALA A 1 87 ? -16.5 7.461 16.25 1 57.47 87 ALA A N 1
ATOM 681 C CA . ALA A 1 87 ? -17.344 7.012 17.359 1 57.47 87 ALA A CA 1
ATOM 682 C C . ALA A 1 87 ? -18.5 6.141 16.844 1 57.47 87 ALA A C 1
ATOM 684 O O . ALA A 1 87 ? -19.078 6.434 15.797 1 57.47 87 ALA A O 1
ATOM 685 N N . ALA A 1 88 ? -18.344 4.785 17.031 1 56.91 88 ALA A N 1
ATOM 686 C CA . ALA A 1 88 ? -19.484 3.949 16.703 1 56.91 88 ALA A CA 1
ATOM 687 C C . ALA A 1 88 ? -20.797 4.711 16.891 1 56.91 88 ALA A C 1
ATOM 689 O O . ALA A 1 88 ? -20.922 5.512 17.828 1 56.91 88 ALA A O 1
ATOM 690 N N . SER A 1 89 ? -21.375 5.16 15.742 1 53 89 SER A N 1
ATOM 691 C CA . SER A 1 89 ? -22.703 5.727 15.922 1 53 89 SER A CA 1
ATOM 692 C C . SER A 1 89 ? -23.406 5.133 17.141 1 53 89 SER A C 1
ATOM 694 O O . SER A 1 89 ? -23.531 3.91 17.25 1 53 89 SER A O 1
ATOM 696 N N . ALA A 1 90 ? -23.297 5.777 18.234 1 54.97 90 ALA A N 1
ATOM 697 C CA . ALA A 1 90 ? -24.141 5.312 19.328 1 54.97 90 ALA A CA 1
ATOM 698 C C . ALA A 1 90 ? -25.469 4.766 18.812 1 54.97 90 ALA A C 1
ATOM 700 O O . ALA A 1 90 ? -26.031 5.301 17.844 1 54.97 90 ALA A O 1
ATOM 701 N N . PRO A 1 91 ? -25.656 3.371 18.922 1 51.91 91 PRO A N 1
ATOM 702 C CA . PRO A 1 91 ? -26.969 2.926 18.469 1 51.91 91 PRO A CA 1
ATOM 703 C C . PRO A 1 91 ? -28.062 3.945 18.766 1 51.91 91 PRO A C 1
ATOM 705 O O . PRO A 1 91 ? -28.016 4.641 19.781 1 51.91 91 PRO A O 1
ATOM 708 N N . SER A 1 92 ? -28.547 4.5 17.734 1 56.09 92 SER A N 1
ATOM 709 C CA . SER A 1 92 ? -29.703 5.375 17.891 1 56.09 92 SER A CA 1
ATOM 710 C C . SER A 1 92 ? -30.625 4.898 19.016 1 56.09 92 SER A C 1
ATOM 712 O O . SER A 1 92 ? -31.031 3.74 19.047 1 56.09 92 SER A O 1
ATOM 714 N N . ALA A 1 93 ? -30.469 5.434 20.203 1 59 93 ALA A N 1
ATOM 715 C CA . ALA A 1 93 ? -31.422 5.117 21.266 1 59 93 ALA A CA 1
ATOM 716 C C . ALA A 1 93 ? -32.844 5.051 20.719 1 59 93 ALA A C 1
ATOM 718 O O . ALA A 1 93 ? -33.219 5.82 19.828 1 59 93 ALA A O 1
ATOM 719 N N . PRO A 1 94 ? -33.594 3.82 20.797 1 52.78 94 PRO A N 1
ATOM 720 C CA . PRO A 1 94 ? -34.969 3.811 20.344 1 52.78 94 PRO A CA 1
ATOM 721 C C . PRO A 1 94 ? -35.781 5.008 20.859 1 52.78 94 PRO A C 1
ATOM 723 O O . PRO A 1 94 ? -35.656 5.379 22.031 1 52.78 94 PRO A O 1
ATOM 726 N N . ARG A 1 95 ? -36.219 5.887 20.047 1 50.19 95 ARG A N 1
ATOM 727 C CA . ARG A 1 95 ? -37.125 6.961 20.422 1 50.19 95 ARG A CA 1
ATOM 728 C C . ARG A 1 95 ? -38.281 6.422 21.234 1 50.19 95 ARG A C 1
ATOM 730 O O . ARG A 1 95 ? -39.062 5.602 20.75 1 50.19 95 ARG A O 1
ATOM 737 N N . ARG A 1 96 ? -38.344 6.383 22.5 1 54.09 96 ARG A N 1
ATOM 738 C CA . ARG A 1 96 ? -39.5 6.074 23.312 1 54.09 96 ARG A CA 1
ATOM 739 C C . ARG A 1 96 ? -40.719 6.871 22.859 1 54.09 96 ARG A C 1
ATOM 741 O O . ARG A 1 96 ? -40.719 8.102 22.875 1 54.09 96 ARG A O 1
ATOM 748 N N . THR A 1 97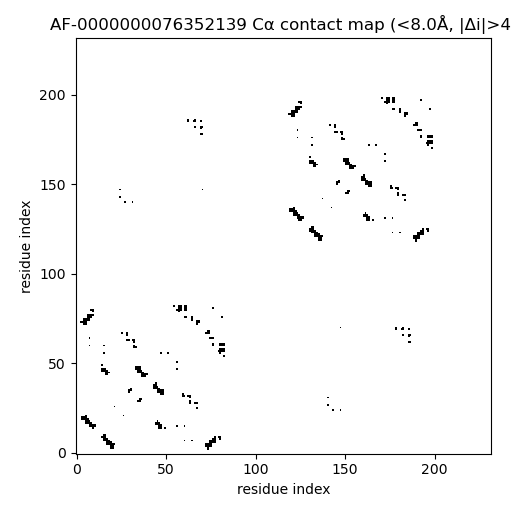 ? -41.562 6.309 22.031 1 58.16 97 THR A N 1
ATOM 749 C CA . THR A 1 97 ? -42.875 6.906 21.734 1 58.16 97 THR A CA 1
ATOM 750 C C . THR A 1 97 ? -43.594 7.285 23.016 1 58.16 97 THR A C 1
ATOM 752 O O . THR A 1 97 ? -43.906 6.418 23.828 1 58.16 97 THR A O 1
ATOM 755 N N . LYS A 1 98 ? -43.5 8.445 23.672 1 53.59 98 LYS A N 1
ATOM 756 C CA . LYS A 1 98 ? -44.375 8.898 24.75 1 53.59 98 LYS A CA 1
ATOM 757 C C . LYS A 1 98 ? -45.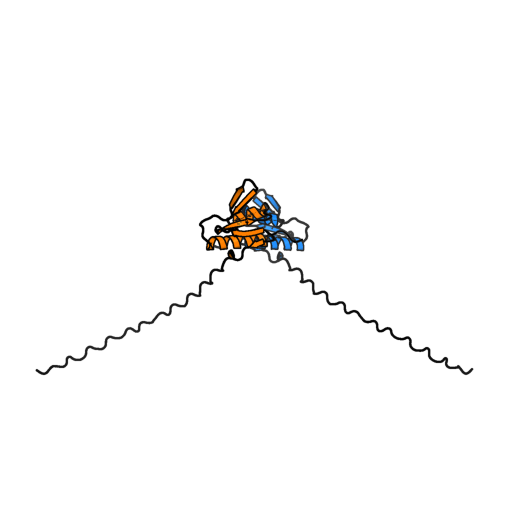844 8.711 24.375 1 53.59 98 LYS A C 1
ATOM 759 O O . LYS A 1 98 ? -46.312 9.289 23.406 1 53.59 98 LYS A O 1
ATOM 764 N N . THR A 1 99 ? -46.5 7.562 24.688 1 51.03 99 THR A N 1
ATOM 765 C CA . THR A 1 99 ? -47.969 7.441 24.609 1 51.03 99 THR A CA 1
ATOM 766 C C . THR A 1 99 ? -48.625 8.57 25.391 1 51.03 99 THR A C 1
ATOM 768 O O . THR A 1 99 ? -48.5 8.664 26.609 1 51.03 99 THR A O 1
ATOM 771 N N . ALA A 1 100 ? -48.938 9.781 24.906 1 51.22 100 ALA A N 1
ATOM 772 C CA . ALA A 1 100 ? -49.812 10.812 25.469 1 51.22 100 ALA A CA 1
ATOM 773 C C . ALA A 1 100 ? -51.125 10.227 25.938 1 51.22 100 ALA A C 1
ATOM 775 O O . ALA A 1 100 ? -51.906 9.68 25.141 1 51.22 100 ALA A O 1
ATOM 776 N N . MET A 1 101 ? -51.25 9.664 27.125 1 50.5 101 MET A N 1
ATOM 777 C CA . MET A 1 101 ? -52.562 9.383 27.703 1 50.5 101 MET A CA 1
ATOM 778 C C . MET A 1 101 ? -53.5 10.578 27.531 1 50.5 101 MET A C 1
ATOM 780 O O . MET A 1 101 ? -53.188 11.688 27.953 1 50.5 101 MET A O 1
ATOM 784 N N . THR A 1 102 ? -54.344 10.625 26.625 1 55.38 102 THR A N 1
ATOM 785 C CA . THR A 1 102 ? -55.406 11.594 26.469 1 55.38 102 THR A CA 1
ATOM 786 C C . THR A 1 102 ? -56.188 11.758 27.781 1 55.38 102 THR A C 1
ATOM 788 O O . THR A 1 102 ? -56.781 10.812 28.266 1 55.38 102 THR A O 1
ATOM 791 N N . ALA A 1 103 ? -55.781 12.68 28.719 1 56.03 103 ALA A N 1
ATOM 792 C CA . ALA A 1 103 ? -56.531 13.055 29.906 1 56.03 103 ALA A CA 1
ATOM 793 C C . ALA A 1 103 ? -58 13.344 29.562 1 56.03 103 ALA A C 1
ATOM 795 O O . ALA A 1 103 ? -58.281 14.109 28.641 1 56.03 103 ALA A O 1
ATOM 796 N N . GLN A 1 104 ? -59 12.438 29.766 1 56.16 104 GLN A N 1
ATOM 797 C CA . GLN A 1 104 ? -60.438 12.641 29.641 1 56.16 104 GLN A CA 1
ATOM 798 C C . GLN A 1 104 ? -60.875 13.906 30.391 1 56.16 104 GLN A C 1
ATOM 800 O O . GLN A 1 104 ? -60.438 14.156 31.516 1 56.16 104 GLN A O 1
ATOM 805 N N . PRO A 1 105 ? -61.406 14.93 29.766 1 56.56 105 PRO A N 1
ATOM 806 C CA . PRO A 1 105 ? -61.844 16.141 30.453 1 56.56 105 PRO A CA 1
ATOM 807 C C . PRO A 1 105 ? -62.781 15.859 31.641 1 56.56 105 PRO A C 1
ATOM 809 O O . PRO A 1 105 ? -63.594 14.93 31.594 1 56.56 105 PRO A O 1
ATOM 812 N N . ALA A 1 106 ? -62.438 16.188 32.875 1 59.25 106 ALA A N 1
ATOM 813 C CA . ALA A 1 106 ? -63.219 16.109 34.094 1 59.25 106 ALA A CA 1
ATOM 814 C C . ALA A 1 106 ? -64.625 16.656 33.906 1 59.25 106 ALA A C 1
ATOM 816 O O . ALA A 1 106 ? -64.812 17.609 33.125 1 59.25 106 ALA A O 1
ATOM 817 N N . PRO A 1 107 ? -65.688 15.883 34.125 1 53.28 107 PRO A N 1
ATOM 818 C CA . PRO A 1 107 ? -67.062 16.328 33.938 1 53.28 107 PRO A CA 1
ATOM 819 C C . PRO A 1 107 ? -67.375 17.641 34.688 1 53.28 107 PRO A C 1
ATOM 821 O O . PRO A 1 107 ? -66.75 17.906 35.719 1 53.28 107 PRO A O 1
ATOM 824 N N . ALA A 1 108 ? -67.812 18.688 34 1 54.75 108 ALA A N 1
ATOM 825 C CA . ALA A 1 108 ? -68.188 20.016 34.469 1 54.75 108 ALA A CA 1
ATOM 826 C C . ALA A 1 108 ? -69.188 19.891 35.656 1 54.75 108 ALA A C 1
ATOM 828 O O . ALA A 1 108 ? -70.062 19.078 35.656 1 54.75 108 ALA A O 1
ATOM 829 N N . GLY A 1 109 ? -68.625 20 36.906 1 49.22 109 GLY A N 1
ATOM 830 C CA . GLY A 1 109 ? -69.375 20.031 38.125 1 49.22 109 GLY A CA 1
ATOM 831 C C . GLY A 1 109 ? -70.688 20.812 38 1 49.22 109 GLY A C 1
ATOM 832 O O . GLY A 1 109 ? -70.812 21.625 37.094 1 49.22 109 GLY A O 1
ATOM 833 N N . THR A 1 110 ? -71.875 20.234 38.562 1 56.62 110 THR A N 1
ATOM 834 C CA . THR A 1 110 ? -73.188 20.75 38.688 1 56.62 110 THR A CA 1
ATOM 835 C C . THR A 1 110 ? -73.188 22.172 39.25 1 56.62 110 THR A C 1
ATOM 837 O O . THR A 1 110 ? -72.5 22.453 40.188 1 56.62 110 THR A O 1
ATOM 840 N N . PRO A 1 111 ? -73.562 23.188 38.438 1 55.47 111 PRO A N 1
ATOM 841 C CA . PRO A 1 111 ? -73.688 24.578 38.906 1 55.47 111 PRO A CA 1
ATOM 842 C C . PRO A 1 111 ? -74.375 24.703 40.25 1 55.47 111 PRO A C 1
ATOM 844 O O . PRO A 1 111 ? -75.438 24.094 40.438 1 55.47 111 PRO A O 1
ATOM 847 N N . ARG A 1 112 ? -73.625 24.781 41.344 1 52.44 112 ARG A N 1
ATOM 848 C CA . ARG A 1 112 ? -74.25 25.078 42.656 1 52.44 112 ARG A CA 1
ATOM 849 C C . ARG A 1 112 ? -75.188 26.25 42.531 1 52.44 112 ARG A C 1
ATOM 851 O O . ARG A 1 112 ? -74.875 27.312 42 1 52.44 112 ARG A O 1
ATOM 858 N N . ARG A 1 113 ? -76.5 25.922 42.531 1 50.72 113 ARG A N 1
ATOM 859 C CA . ARG A 1 113 ? -77.625 26.859 42.625 1 50.72 113 ARG A CA 1
ATOM 860 C C . ARG A 1 113 ? -77.375 27.875 43.719 1 50.72 113 ARG A C 1
ATOM 862 O O . ARG A 1 113 ? -77.375 27.516 44.906 1 50.72 113 ARG A O 1
ATOM 869 N N . GLN A 1 114 ? -76.5 28.828 43.5 1 47.22 114 GLN A N 1
ATOM 870 C CA . GLN A 1 114 ? -76.438 29.922 44.469 1 47.22 114 GLN A CA 1
ATOM 871 C C . GLN A 1 114 ? -77.812 30.406 44.844 1 47.22 114 GLN A C 1
ATOM 873 O O . GLN A 1 114 ? -78.625 30.75 44 1 47.22 114 GLN A O 1
ATOM 878 N N . TRP A 1 115 ? -78.375 29.797 45.875 1 47.94 115 TRP A N 1
ATOM 879 C CA . TRP A 1 115 ? -79.562 30.391 46.531 1 47.94 115 TRP A CA 1
ATOM 880 C C . TRP A 1 115 ? -79.375 31.875 46.75 1 47.94 115 TRP A C 1
ATOM 882 O O . TRP A 1 115 ? -78.375 32.281 47.375 1 47.94 115 TRP A O 1
ATOM 892 N N . ARG A 1 116 ? -79.625 32.812 45.75 1 39.59 116 ARG A N 1
ATOM 893 C CA . ARG A 1 116 ? -79.938 34.156 46.188 1 39.59 116 ARG A CA 1
ATOM 894 C C . ARG A 1 116 ? -81.125 34.156 47.156 1 39.59 116 ARG A C 1
ATOM 896 O O . ARG A 1 116 ? -82.062 33.406 47 1 39.59 116 ARG A O 1
ATOM 903 N N . MET B 1 1 ? -22.562 0.321 -3.428 1 51.53 1 MET B N 1
ATOM 904 C CA . MET B 1 1 ? -22.172 -0.03 -4.789 1 51.53 1 MET B CA 1
ATOM 905 C C . MET B 1 1 ? -21.203 -1.212 -4.793 1 51.53 1 MET B C 1
ATOM 907 O O . MET B 1 1 ? -20.297 -1.278 -3.967 1 51.53 1 MET B O 1
ATOM 911 N N . SER B 1 2 ? -21.734 -2.344 -5.238 1 62.53 2 SER B N 1
ATOM 912 C CA . SER B 1 2 ? -21.016 -3.604 -5.328 1 62.53 2 SER B CA 1
ATOM 913 C C . SER B 1 2 ? -19.734 -3.445 -6.148 1 62.53 2 SER B C 1
ATOM 915 O O . SER B 1 2 ? -19.797 -3.16 -7.348 1 62.53 2 SER B O 1
ATOM 917 N N . GLU B 1 3 ? -18.5 -2.916 -5.609 1 85.81 3 GLU B N 1
ATOM 918 C CA . GLU B 1 3 ? -17.281 -2.727 -6.391 1 85.81 3 GLU B CA 1
ATOM 919 C C . GLU B 1 3 ? -16.656 -4.062 -6.789 1 85.81 3 GLU B C 1
ATOM 921 O O . GLU B 1 3 ? -16.688 -5.02 -6.012 1 85.81 3 GLU B O 1
ATOM 926 N N . VAL B 1 4 ? -16.594 -4.23 -8.07 1 96 4 VAL B N 1
ATOM 927 C CA . VAL B 1 4 ? -15.891 -5.398 -8.602 1 96 4 VAL B CA 1
ATOM 928 C C . VAL B 1 4 ? -14.523 -5.527 -7.938 1 96 4 VAL B C 1
ATOM 930 O O . VAL B 1 4 ? -13.711 -4.598 -7.984 1 96 4 VAL B O 1
ATOM 933 N N . PRO B 1 5 ? -14.289 -6.664 -7.273 1 98.38 5 PRO B N 1
ATOM 934 C CA . PRO B 1 5 ? -13.023 -6.805 -6.547 1 98.38 5 PRO B CA 1
ATOM 935 C C . PRO B 1 5 ? -11.852 -7.164 -7.465 1 98.38 5 PRO B C 1
ATOM 937 O O . PRO B 1 5 ? -12.062 -7.688 -8.562 1 98.38 5 PRO B O 1
ATOM 940 N N . ILE B 1 6 ? -10.672 -6.805 -7.035 1 98.69 6 ILE B N 1
ATOM 941 C CA . ILE B 1 6 ? -9.461 -7.418 -7.562 1 98.69 6 ILE B CA 1
ATOM 942 C C . ILE B 1 6 ? -9.352 -8.859 -7.066 1 98.69 6 ILE B C 1
ATOM 944 O O . ILE B 1 6 ? -9.352 -9.109 -5.859 1 98.69 6 ILE B O 1
ATOM 948 N N . ARG B 1 7 ? -9.266 -9.82 -7.953 1 98.88 7 ARG B N 1
ATOM 949 C CA . ARG B 1 7 ? -9.195 -11.234 -7.594 1 98.88 7 ARG B CA 1
ATOM 950 C C . ARG B 1 7 ? -7.785 -11.773 -7.777 1 98.88 7 ARG B C 1
ATOM 952 O O . ARG B 1 7 ? -7.164 -11.57 -8.828 1 98.88 7 ARG B O 1
ATOM 959 N N . ILE B 1 8 ? -7.297 -12.336 -6.789 1 98.88 8 ILE B N 1
ATOM 960 C CA . ILE B 1 8 ? -6.035 -13.062 -6.844 1 98.88 8 ILE B CA 1
ATOM 961 C C . ILE B 1 8 ? -6.301 -14.562 -6.672 1 98.88 8 ILE B C 1
ATOM 963 O O . ILE B 1 8 ? -6.781 -14.992 -5.625 1 98.88 8 ILE B O 1
ATOM 967 N N . THR B 1 9 ? -5.984 -15.328 -7.719 1 98.69 9 THR B N 1
ATOM 968 C CA . THR B 1 9 ? -6.402 -16.734 -7.723 1 98.69 9 THR B CA 1
ATOM 969 C C . THR B 1 9 ? -5.281 -17.625 -8.242 1 98.69 9 THR B C 1
ATOM 971 O O . THR B 1 9 ? -4.41 -17.172 -8.984 1 98.69 9 THR B O 1
ATOM 974 N N . ARG B 1 10 ? -5.324 -18.781 -7.754 1 97.94 10 ARG B N 1
ATOM 975 C CA . ARG B 1 10 ? -4.527 -19.828 -8.391 1 97.94 10 ARG B CA 1
ATOM 976 C C . ARG B 1 10 ? -5.305 -20.5 -9.523 1 97.94 10 ARG B C 1
ATOM 978 O O . ARG B 1 10 ? -6.375 -21.062 -9.297 1 97.94 10 ARG B O 1
ATOM 985 N N . GLY B 1 11 ? -4.754 -20.391 -10.648 1 95.81 11 GLY B N 1
ATOM 986 C CA . GLY B 1 11 ? -5.402 -21 -11.805 1 95.81 11 GLY B CA 1
ATOM 987 C C . GLY B 1 11 ? -5.258 -22.516 -11.844 1 95.81 11 GLY B C 1
ATOM 988 O O . GLY B 1 11 ? -4.629 -23.109 -10.961 1 95.81 11 GLY B O 1
ATOM 989 N N . GLN B 1 12 ? -5.809 -23.188 -12.852 1 94.62 12 GLN B N 1
ATOM 990 C CA . GLN B 1 12 ? -5.82 -24.625 -13 1 94.62 12 GLN B CA 1
ATOM 991 C C . GLN B 1 12 ? -4.414 -25.172 -13.25 1 94.62 12 GLN B C 1
ATOM 993 O O . GLN B 1 12 ? -4.098 -26.297 -12.859 1 94.62 12 GLN B O 1
ATOM 998 N N . GLY B 1 13 ? -3.566 -24.359 -13.844 1 93.38 13 GLY B N 1
ATOM 999 C CA . GLY B 1 13 ? -2.191 -24.766 -14.102 1 93.38 13 GLY B CA 1
ATOM 1000 C C . GLY B 1 13 ? -1.264 -24.5 -12.93 1 93.38 13 GLY B C 1
ATOM 1001 O O . GLY B 1 13 ? -0.075 -24.812 -12.992 1 93.38 13 GLY B O 1
ATOM 1002 N N . GLY B 1 14 ? -1.863 -23.906 -11.906 1 94.81 14 GLY B N 1
ATOM 1003 C CA . GLY B 1 14 ? -1.077 -23.609 -10.719 1 94.81 14 GLY B CA 1
ATOM 1004 C C . GLY B 1 14 ? -0.596 -22.172 -10.664 1 94.81 14 GLY B C 1
ATOM 1005 O O . GLY B 1 14 ? -0.027 -21.734 -9.664 1 94.81 14 GLY B O 1
ATOM 1006 N N . GLU B 1 15 ? -0.853 -21.422 -11.781 1 96.56 15 GLU B N 1
ATOM 1007 C CA . GLU B 1 15 ? -0.4 -20.047 -11.844 1 96.56 15 GLU B CA 1
ATOM 1008 C C . GLU B 1 15 ? -1.225 -19.141 -10.922 1 96.56 15 GLU B C 1
ATOM 1010 O O . GLU B 1 15 ? -2.439 -19.328 -10.805 1 96.56 15 GLU B O 1
ATOM 1015 N N . VAL B 1 16 ? -0.553 -18.312 -10.25 1 98.44 16 VAL B N 1
ATOM 1016 C CA . VAL B 1 16 ? -1.228 -17.312 -9.43 1 98.44 16 VAL B CA 1
ATOM 1017 C C . VAL B 1 16 ? -1.377 -16.016 -10.227 1 98.44 16 VAL B C 1
ATOM 1019 O O . VAL B 1 16 ? -0.382 -15.375 -10.57 1 98.44 16 VAL B O 1
ATOM 1022 N N . ASP B 1 17 ? -2.602 -15.609 -10.531 1 98.25 17 ASP B N 1
ATOM 1023 C CA . ASP B 1 17 ? -2.807 -14.445 -11.391 1 98.25 17 ASP B CA 1
ATOM 1024 C C . ASP B 1 17 ? -3.828 -13.492 -10.773 1 98.25 17 ASP B C 1
ATOM 1026 O O . ASP B 1 17 ? -4.402 -13.773 -9.727 1 98.25 17 ASP B O 1
ATOM 1030 N N . VAL B 1 18 ? -3.908 -12.359 -11.367 1 98.75 18 VAL B N 1
ATOM 1031 C CA . VAL B 1 18 ? -4.762 -11.289 -10.867 1 98.75 18 VAL B CA 1
ATOM 1032 C C . VAL B 1 18 ? -5.777 -10.891 -11.938 1 98.75 18 VAL B C 1
ATOM 1034 O O . VAL B 1 18 ? -5.426 -10.758 -13.109 1 98.75 18 VAL B O 1
ATOM 1037 N N . GLU B 1 19 ? -6.984 -10.773 -11.578 1 97.56 19 GLU B N 1
ATOM 1038 C CA . GLU B 1 19 ? -8.055 -10.273 -12.438 1 97.56 19 GLU B CA 1
ATOM 1039 C C . GLU B 1 19 ? -8.82 -9.141 -11.758 1 97.56 19 GLU B C 1
ATOM 1041 O O . GLU B 1 19 ? -8.828 -9.039 -10.531 1 97.56 19 GLU B O 1
ATOM 1046 N N . GLY B 1 20 ? -9.492 -8.352 -12.648 1 96.88 20 GLY B N 1
ATOM 1047 C CA . GLY B 1 20 ? -10.312 -7.281 -12.102 1 96.88 20 GLY B CA 1
ATOM 1048 C C . GLY B 1 20 ? -9.75 -5.898 -12.367 1 96.88 20 GLY B C 1
ATOM 1049 O O . GLY B 1 20 ? -8.938 -5.719 -13.273 1 96.88 20 GLY B O 1
ATOM 1050 N N . PRO B 1 21 ? -10.273 -4.848 -11.672 1 96.94 21 PRO B N 1
ATOM 1051 C CA . PRO B 1 21 ? -9.891 -3.457 -11.922 1 96.94 21 PRO B CA 1
ATOM 1052 C C . PRO B 1 21 ? -8.523 -3.105 -11.328 1 96.94 21 PRO B C 1
ATOM 1054 O O . PRO B 1 21 ? -8.43 -2.73 -10.156 1 96.94 21 PRO B O 1
ATOM 1057 N N . VAL B 1 22 ? -7.504 -3.227 -12.133 1 97.62 22 VAL B N 1
ATOM 1058 C CA . VAL B 1 22 ? -6.145 -2.885 -11.719 1 97.62 22 VAL B CA 1
ATOM 1059 C C . VAL B 1 22 ? -5.73 -1.559 -12.352 1 97.62 22 VAL B C 1
ATOM 1061 O O . VAL B 1 22 ? -5.398 -1.508 -13.539 1 97.62 22 VAL B O 1
ATOM 1064 N N . ASP B 1 23 ? -5.801 -0.505 -11.531 1 97.44 23 ASP B N 1
ATOM 1065 C CA . ASP B 1 23 ? -5.316 0.782 -12.016 1 97.44 23 ASP B CA 1
ATOM 1066 C C . ASP B 1 23 ? -3.805 0.904 -11.828 1 97.44 23 ASP B C 1
ATOM 1068 O O . ASP B 1 23 ? -3.137 -0.073 -11.484 1 97.44 23 ASP B O 1
ATOM 1072 N N . HIS B 1 24 ? -3.287 2.121 -12.062 1 96.88 24 HIS B N 1
ATOM 1073 C CA . HIS B 1 24 ? -1.842 2.32 -12.047 1 96.88 24 HIS B CA 1
ATOM 1074 C C . HIS B 1 24 ? -1.271 2.055 -10.656 1 96.88 24 HIS B C 1
ATOM 1076 O O . HIS B 1 24 ? -0.225 1.414 -10.523 1 96.88 24 HIS B O 1
ATOM 1082 N N . PHE B 1 25 ? -1.941 2.494 -9.602 1 98.06 25 PHE B N 1
ATOM 1083 C CA . PHE B 1 25 ? -1.421 2.287 -8.258 1 98.06 25 PHE B CA 1
ATOM 1084 C C . PHE B 1 25 ? -1.494 0.815 -7.867 1 98.06 25 PHE B C 1
ATOM 1086 O O . PHE B 1 25 ? -0.524 0.255 -7.355 1 98.06 25 PHE B O 1
ATOM 1093 N N . ALA B 1 26 ? -2.592 0.195 -8.172 1 98.69 26 ALA B N 1
ATOM 1094 C CA . ALA B 1 26 ? -2.715 -1.232 -7.883 1 98.69 26 ALA B CA 1
ATOM 1095 C C . ALA B 1 26 ? -1.642 -2.033 -8.609 1 98.69 26 ALA B C 1
ATOM 1097 O O . ALA B 1 26 ? -1.086 -2.986 -8.062 1 98.69 26 ALA B O 1
ATOM 1098 N N . ALA B 1 27 ? -1.32 -1.621 -9.781 1 98.38 27 ALA B N 1
ATOM 1099 C CA . ALA B 1 27 ? -0.26 -2.291 -10.531 1 98.38 27 ALA B CA 1
ATOM 1100 C C . ALA B 1 27 ? 1.087 -2.141 -9.828 1 98.38 27 ALA B C 1
ATOM 1102 O O . ALA B 1 27 ? 1.87 -3.09 -9.766 1 98.38 27 ALA B O 1
ATOM 1103 N N . SER B 1 28 ? 1.356 -0.986 -9.305 1 98.31 28 SER B N 1
ATOM 1104 C CA . SER B 1 28 ? 2.596 -0.747 -8.57 1 98.31 28 SER B CA 1
ATOM 1105 C C . SER B 1 28 ? 2.658 -1.591 -7.305 1 98.31 28 SER B C 1
ATOM 1107 O O . SER B 1 28 ? 3.719 -2.111 -6.953 1 98.31 28 SER B O 1
ATOM 1109 N N . VAL B 1 29 ? 1.518 -1.703 -6.648 1 98.88 29 VAL B N 1
ATOM 1110 C CA . VAL B 1 29 ? 1.423 -2.529 -5.449 1 98.88 29 VAL B CA 1
ATOM 1111 C C . VAL B 1 29 ? 1.716 -3.986 -5.797 1 98.88 29 VAL B C 1
ATOM 1113 O O . VAL B 1 29 ? 2.508 -4.645 -5.125 1 98.88 29 VAL B O 1
ATOM 1116 N N . LEU B 1 30 ? 1.083 -4.488 -6.855 1 98.88 30 LEU B N 1
ATOM 1117 C CA . LEU B 1 30 ? 1.273 -5.871 -7.281 1 98.88 30 LEU B CA 1
ATOM 1118 C C . LEU B 1 30 ? 2.727 -6.121 -7.672 1 98.88 30 LEU B C 1
ATOM 1120 O O . LEU B 1 30 ? 3.291 -7.168 -7.34 1 98.88 30 LEU B O 1
ATOM 1124 N N . LYS B 1 31 ? 3.307 -5.156 -8.297 1 98.44 31 LYS B N 1
ATOM 1125 C CA . LYS B 1 31 ? 4.719 -5.27 -8.648 1 98.44 31 LYS B CA 1
ATOM 1126 C C . LYS B 1 31 ? 5.594 -5.379 -7.402 1 98.44 31 LYS B C 1
ATOM 1128 O O . LYS B 1 31 ? 6.52 -6.191 -7.355 1 98.44 31 LYS B O 1
ATOM 1133 N N . ARG B 1 32 ? 5.316 -4.566 -6.418 1 98.31 32 ARG B N 1
ATOM 1134 C CA . ARG B 1 32 ? 6.043 -4.594 -5.156 1 98.31 32 ARG B CA 1
ATOM 1135 C C . ARG B 1 32 ? 5.926 -5.957 -4.484 1 98.31 32 ARG B C 1
ATOM 1137 O O . ARG B 1 32 ? 6.875 -6.43 -3.854 1 98.31 32 ARG B O 1
ATOM 1144 N N . ALA B 1 33 ? 4.809 -6.613 -4.703 1 98.62 33 ALA B N 1
ATOM 1145 C CA . ALA B 1 33 ? 4.566 -7.914 -4.086 1 98.62 33 ALA B CA 1
ATOM 1146 C C . ALA B 1 33 ? 5.227 -9.031 -4.891 1 98.62 33 ALA B C 1
ATOM 1148 O O . ALA B 1 33 ? 5.273 -10.18 -4.445 1 98.62 33 ALA B O 1
ATOM 1149 N N . GLY B 1 34 ? 5.625 -8.727 -6.168 1 98.38 34 GLY B N 1
ATOM 1150 C CA . GLY B 1 34 ? 6.367 -9.703 -6.945 1 98.38 34 GLY B CA 1
ATOM 1151 C C . GLY B 1 34 ? 5.637 -10.148 -8.195 1 98.38 34 GLY B C 1
ATOM 1152 O O . GLY B 1 34 ? 6.125 -11.008 -8.938 1 98.38 34 GLY B O 1
ATOM 1153 N N . PHE B 1 35 ? 4.496 -9.555 -8.469 1 98.69 35 PHE B N 1
ATOM 1154 C CA . PHE B 1 35 ? 3.77 -9.898 -9.688 1 98.69 35 PHE B CA 1
ATOM 1155 C C . PHE B 1 35 ? 4.402 -9.234 -10.906 1 98.69 35 PHE B C 1
ATOM 1157 O O . PHE B 1 35 ? 4.84 -8.086 -10.836 1 98.69 35 PHE B O 1
ATOM 1164 N N . ASP B 1 36 ? 4.328 -9.984 -11.938 1 97.88 36 ASP B N 1
ATOM 1165 C CA . ASP B 1 36 ? 4.754 -9.469 -13.234 1 97.88 36 ASP B CA 1
ATOM 1166 C C . ASP B 1 36 ? 3.555 -9.156 -14.133 1 97.88 36 ASP B C 1
ATOM 1168 O O . ASP B 1 36 ? 2.514 -9.812 -14.023 1 97.88 36 ASP B O 1
ATOM 1172 N N . THR B 1 37 ? 3.773 -8.211 -14.914 1 97.25 37 THR B N 1
ATOM 1173 C CA . THR B 1 37 ? 2.748 -7.816 -15.867 1 97.25 37 THR B CA 1
ATOM 1174 C C . THR B 1 37 ? 3.193 -8.117 -17.297 1 97.25 37 THR B C 1
ATOM 1176 O O . THR B 1 37 ? 4.273 -7.699 -17.719 1 97.25 37 THR B O 1
ATOM 1179 N N . TYR B 1 38 ? 2.387 -8.797 -18.016 1 95.62 38 TYR B N 1
ATOM 1180 C CA . TYR B 1 38 ? 2.684 -9.172 -19.391 1 95.62 38 TYR B CA 1
ATOM 1181 C C . TYR B 1 38 ? 1.6 -8.672 -20.344 1 95.62 38 TYR B C 1
ATOM 1183 O O . TYR B 1 38 ? 0.418 -8.977 -20.156 1 95.62 38 TYR B O 1
ATOM 1191 N N . PRO B 1 39 ? 2.107 -7.863 -21.344 1 94.06 39 PRO B N 1
ATOM 1192 C CA . PRO B 1 39 ? 1.099 -7.504 -22.344 1 94.06 39 PRO B CA 1
ATOM 1193 C C . PRO B 1 39 ? 0.582 -8.711 -23.125 1 94.06 39 PRO B C 1
ATOM 1195 O O . PRO B 1 39 ? 1.348 -9.633 -23.422 1 94.06 39 PRO B O 1
ATOM 1198 N N . GLN B 1 40 ? -0.751 -8.742 -23.344 1 92.12 40 GLN B N 1
ATOM 1199 C CA . GLN B 1 40 ? -1.382 -9.75 -24.188 1 92.12 40 GLN B CA 1
ATOM 1200 C C . GLN B 1 40 ? -2.232 -9.102 -25.281 1 92.12 40 GLN B C 1
ATOM 1202 O O . GLN B 1 40 ? -2.463 -7.891 -25.25 1 92.12 40 GLN B O 1
ATOM 1207 N N . LEU B 1 41 ? -2.512 -9.859 -26.344 1 91.69 41 LEU B N 1
ATOM 1208 C CA . LEU B 1 41 ? -3.297 -9.367 -27.469 1 91.69 41 LEU B CA 1
ATOM 1209 C C . LEU B 1 41 ? -4.578 -8.703 -26.984 1 91.69 41 LEU B C 1
ATOM 1211 O O . LEU B 1 41 ? -4.953 -7.637 -27.484 1 91.69 41 LEU B O 1
ATOM 1215 N N . ARG B 1 42 ? -5.359 -9.25 -25.953 1 89.31 42 ARG B N 1
ATOM 1216 C CA . ARG B 1 42 ? -6.637 -8.711 -25.5 1 89.31 42 ARG B CA 1
ATOM 1217 C C . ARG B 1 42 ? -6.512 -8.109 -24.094 1 89.31 42 ARG B C 1
ATOM 1219 O O . ARG B 1 42 ? -7.504 -8.008 -23.375 1 89.31 42 ARG B O 1
ATOM 1226 N N . GLY B 1 43 ? -5.254 -7.621 -23.719 1 92 43 GLY B N 1
ATOM 1227 C CA . GLY B 1 43 ? -5.133 -7.008 -22.406 1 92 43 GLY B CA 1
ATOM 1228 C C . GLY B 1 43 ? -3.801 -7.289 -21.734 1 92 43 GLY B C 1
ATOM 1229 O O . GLY B 1 43 ? -2.758 -7.281 -22.391 1 92 43 GLY B O 1
ATOM 1230 N N . VAL B 1 44 ? -3.844 -7.406 -20.375 1 95.19 44 VAL B N 1
ATOM 1231 C CA . VAL B 1 44 ? -2.623 -7.652 -19.625 1 95.19 44 VAL B CA 1
ATOM 1232 C C . VAL B 1 44 ? -2.801 -8.883 -18.734 1 95.19 44 VAL B C 1
ATOM 1234 O O . VAL B 1 44 ? -3.893 -9.133 -18.219 1 95.19 44 VAL B O 1
ATOM 1237 N N . TRP B 1 45 ? -1.82 -9.648 -18.719 1 96.75 45 TRP B N 1
ATOM 1238 C CA . TRP B 1 45 ? -1.752 -10.773 -17.797 1 96.75 45 TRP B CA 1
ATOM 1239 C C . TRP B 1 45 ? -0.841 -10.453 -16.609 1 96.75 45 TRP B C 1
ATOM 1241 O O . TRP B 1 45 ? 0.338 -10.141 -16.797 1 96.75 45 TRP B O 1
ATOM 1251 N N . ILE B 1 46 ? -1.358 -10.383 -15.391 1 98.56 46 ILE B N 1
ATOM 1252 C CA . ILE B 1 46 ? -0.608 -10.141 -14.164 1 98.56 46 ILE B CA 1
ATOM 1253 C C . ILE B 1 46 ? -0.508 -11.43 -13.352 1 98.56 46 ILE B C 1
ATOM 1255 O O . ILE B 1 46 ? -1.525 -12.031 -13 1 98.56 46 ILE B O 1
ATOM 1259 N N . ARG B 1 47 ? 0.718 -11.844 -13.133 1 98.25 47 ARG B N 1
ATOM 1260 C CA . ARG B 1 47 ? 0.88 -13.109 -12.422 1 98.25 47 ARG B CA 1
ATOM 1261 C C . ARG B 1 47 ? 2.193 -13.133 -11.648 1 98.25 47 ARG B C 1
ATOM 1263 O O . ARG B 1 47 ? 3.1 -12.344 -11.922 1 98.25 47 ARG B O 1
ATOM 1270 N N . LEU B 1 48 ? 2.182 -14.023 -10.664 1 98.5 48 LEU B N 1
ATOM 1271 C CA . LEU B 1 48 ? 3.453 -14.305 -10.008 1 98.5 48 LEU B CA 1
ATOM 1272 C C . LEU B 1 48 ? 4.332 -15.188 -10.891 1 98.5 48 LEU B C 1
ATOM 1274 O O . LEU B 1 48 ? 3.822 -15.969 -11.695 1 98.5 48 LEU B O 1
ATOM 1278 N N . PRO B 1 49 ? 5.691 -14.93 -10.695 1 95.94 49 PRO B N 1
ATOM 1279 C CA . PRO B 1 49 ? 6.578 -15.844 -11.406 1 95.94 49 PRO B CA 1
ATOM 1280 C C . PRO B 1 49 ? 6.297 -17.312 -11.086 1 95.94 49 PRO B C 1
ATOM 1282 O O . PRO B 1 49 ? 5.902 -17.641 -9.961 1 95.94 49 PRO B O 1
ATOM 1285 N N . PHE B 1 50 ? 6.66 -18.062 -12.156 1 87.44 50 PHE B N 1
ATOM 1286 C CA . PHE B 1 50 ? 6.531 -19.5 -11.977 1 87.44 50 PHE B CA 1
ATOM 1287 C C . PHE B 1 50 ? 7.75 -20.078 -11.266 1 87.44 50 PHE B C 1
ATOM 1289 O O . PHE B 1 50 ? 8.805 -19.438 -11.219 1 87.44 50 PHE B O 1
ATOM 1296 N N . ASP B 1 51 ? 7.656 -21.125 -10.469 1 85.56 51 ASP B N 1
ATOM 1297 C CA . ASP B 1 51 ? 8.75 -22 -10.039 1 85.56 51 ASP B CA 1
ATOM 1298 C C . ASP B 1 51 ? 9.344 -21.516 -8.719 1 85.56 51 ASP B C 1
ATOM 1300 O O . ASP B 1 51 ? 10.484 -21.859 -8.383 1 85.56 51 ASP B O 1
ATOM 1304 N N . LEU B 1 52 ? 8.688 -20.625 -8.078 1 92.75 52 LEU B N 1
ATOM 1305 C CA . LEU B 1 52 ? 9.234 -20.172 -6.801 1 92.75 52 LEU B CA 1
ATOM 1306 C C . LEU B 1 52 ? 8.586 -20.922 -5.645 1 92.75 52 LEU B C 1
ATOM 1308 O O . LEU B 1 52 ? 8.867 -20.641 -4.477 1 92.75 52 LEU B O 1
ATOM 1312 N N . GLY B 1 53 ? 7.711 -21.797 -6 1 94.12 53 GLY B N 1
ATOM 1313 C CA . GLY B 1 53 ? 7.125 -22.703 -5.02 1 94.12 53 GLY B CA 1
ATOM 1314 C C . GLY B 1 53 ? 5.836 -22.172 -4.418 1 94.12 53 GLY B C 1
ATOM 1315 O O . GLY B 1 53 ? 5.652 -20.969 -4.305 1 94.12 53 GLY B O 1
ATOM 1316 N N . ARG B 1 54 ? 5.027 -23.016 -3.955 1 94.19 54 ARG B N 1
ATOM 1317 C CA . ARG B 1 54 ? 3.693 -22.703 -3.451 1 94.19 54 ARG B CA 1
ATOM 1318 C C . ARG B 1 54 ? 3.77 -21.828 -2.205 1 94.19 54 ARG B C 1
ATOM 1320 O O . ARG B 1 54 ? 2.959 -20.922 -2.029 1 94.19 54 ARG B O 1
ATOM 1327 N N . THR B 1 55 ? 4.68 -22.141 -1.315 1 94.94 55 THR B N 1
ATOM 1328 C CA . THR B 1 55 ? 4.812 -21.359 -0.091 1 94.94 55 THR B CA 1
ATOM 1329 C C . THR B 1 55 ? 5.141 -19.906 -0.412 1 94.94 55 THR B C 1
ATOM 1331 O O . THR B 1 55 ? 4.527 -18.984 0.137 1 94.94 55 THR B O 1
ATOM 1334 N N . TRP B 1 56 ? 6.133 -19.734 -1.315 1 96.56 56 TRP B N 1
ATOM 1335 C CA . TRP B 1 56 ? 6.5 -18.391 -1.748 1 96.56 56 TRP B CA 1
ATOM 1336 C C . TRP B 1 56 ? 5.312 -17.688 -2.396 1 96.56 56 TRP B C 1
ATOM 1338 O O . TRP B 1 56 ? 5.012 -16.531 -2.068 1 96.56 56 TRP B O 1
ATOM 1348 N N . GLU B 1 57 ? 4.625 -18.406 -3.285 1 97.44 57 GLU B N 1
ATOM 1349 C CA . GLU B 1 57 ? 3.477 -17.844 -3.986 1 97.44 57 GLU B CA 1
ATOM 1350 C C . GLU B 1 57 ? 2.389 -17.406 -3.006 1 97.44 57 GLU B C 1
ATOM 1352 O O . GLU B 1 57 ? 1.816 -16.328 -3.141 1 97.44 57 GLU B O 1
ATOM 1357 N N . ASN B 1 58 ? 2.141 -18.234 -2.031 1 97.38 58 ASN B N 1
ATOM 1358 C CA . ASN B 1 58 ? 1.12 -17.922 -1.035 1 97.38 58 ASN B CA 1
ATOM 1359 C C . ASN B 1 58 ? 1.492 -16.688 -0.214 1 97.38 58 ASN B C 1
ATOM 1361 O O . ASN B 1 58 ? 0.644 -15.844 0.054 1 97.38 58 ASN B O 1
ATOM 1365 N N . GLU B 1 59 ? 2.744 -16.641 0.147 1 97.62 59 GLU B N 1
ATOM 1366 C CA . GLU B 1 59 ? 3.211 -15.5 0.928 1 97.62 59 GLU B CA 1
ATOM 1367 C C . GLU B 1 59 ? 3.064 -14.203 0.143 1 97.62 59 GLU B C 1
ATOM 1369 O O . GLU B 1 59 ? 2.613 -13.188 0.686 1 97.62 59 GLU B O 1
ATOM 1374 N N . HIS B 1 60 ? 3.369 -14.281 -1.119 1 98.38 60 HIS B N 1
ATOM 1375 C CA . HIS B 1 60 ? 3.373 -13.062 -1.921 1 98.38 60 HIS B CA 1
ATOM 1376 C C . HIS B 1 60 ? 1.961 -12.68 -2.354 1 98.38 60 HIS B C 1
ATOM 1378 O O . HIS B 1 60 ? 1.632 -11.492 -2.439 1 98.38 60 HIS B O 1
ATOM 1384 N N . ALA B 1 61 ? 1.139 -13.648 -2.576 1 98.69 61 ALA B N 1
ATOM 1385 C CA . ALA B 1 61 ? -0.264 -13.359 -2.857 1 98.69 61 ALA B CA 1
ATOM 1386 C C . ALA B 1 61 ? -0.946 -12.727 -1.647 1 98.69 61 ALA B C 1
ATOM 1388 O O . ALA B 1 61 ? -1.687 -11.75 -1.784 1 98.69 61 ALA B O 1
ATOM 1389 N N . THR B 1 62 ? -0.695 -13.297 -0.467 1 98.62 62 THR B N 1
ATOM 1390 C CA . THR B 1 62 ? -1.246 -12.758 0.771 1 98.62 62 THR B CA 1
ATOM 1391 C C . THR B 1 62 ? -0.748 -11.336 1.009 1 98.62 62 THR B C 1
ATOM 1393 O O . THR B 1 62 ? -1.525 -10.453 1.38 1 98.62 62 THR B O 1
ATOM 1396 N N . TRP B 1 63 ? 0.502 -11.164 0.741 1 98.62 63 TRP B N 1
ATOM 1397 C CA . TRP B 1 63 ? 1.088 -9.836 0.921 1 98.62 63 TRP B CA 1
ATOM 1398 C C . TRP B 1 63 ? 0.446 -8.828 -0.022 1 98.62 63 TRP B C 1
ATOM 1400 O O . TRP B 1 63 ? 0.073 -7.73 0.396 1 98.62 63 TRP B O 1
ATOM 1410 N N . ALA B 1 64 ? 0.282 -9.203 -1.278 1 98.88 64 ALA B N 1
ATOM 1411 C CA . ALA B 1 64 ? -0.385 -8.328 -2.24 1 98.88 64 ALA B CA 1
ATOM 1412 C C . ALA B 1 64 ? -1.781 -7.941 -1.759 1 98.88 64 ALA B C 1
ATOM 1414 O O . ALA B 1 64 ? -2.16 -6.77 -1.802 1 98.88 64 ALA B O 1
ATOM 1415 N N . ALA B 1 65 ? -2.49 -8.93 -1.275 1 98.81 65 ALA B N 1
ATOM 1416 C CA . ALA B 1 65 ? -3.852 -8.688 -0.803 1 98.81 65 ALA B CA 1
ATOM 1417 C C . ALA B 1 65 ? -3.857 -7.719 0.376 1 98.81 65 ALA B C 1
ATOM 1419 O O . ALA B 1 65 ? -4.719 -6.84 0.46 1 98.81 65 ALA B O 1
ATOM 1420 N N . GLU B 1 66 ? -2.906 -7.859 1.273 1 98.5 66 GLU B N 1
ATOM 1421 C CA . GLU B 1 66 ? -2.803 -6.98 2.432 1 98.5 66 GLU B CA 1
ATOM 1422 C C . GLU B 1 66 ? -2.531 -5.539 2.006 1 98.5 66 GLU B C 1
ATOM 1424 O O . GLU B 1 66 ? -3.178 -4.609 2.494 1 98.5 66 GLU B O 1
ATOM 1429 N N . MET B 1 67 ? -1.637 -5.414 1.059 1 98.88 67 MET B N 1
ATOM 1430 C CA . MET B 1 67 ? -1.289 -4.074 0.596 1 98.88 67 MET B CA 1
ATOM 1431 C C . MET B 1 67 ? -2.465 -3.428 -0.128 1 98.88 67 MET B C 1
ATOM 1433 O O . MET B 1 67 ? -2.781 -2.26 0.111 1 98.88 67 MET B O 1
ATOM 1437 N N . LEU B 1 68 ? -3.115 -4.137 -1 1 98.81 68 LEU B N 1
ATOM 1438 C CA . LEU B 1 68 ? -4.254 -3.623 -1.754 1 98.81 68 LEU B CA 1
ATOM 1439 C C . LEU B 1 68 ? -5.406 -3.264 -0.822 1 98.81 68 LEU B C 1
ATOM 1441 O O . LEU B 1 68 ? -6.039 -2.219 -0.986 1 98.81 68 LEU B O 1
ATOM 1445 N N . THR B 1 69 ? -5.68 -4.094 0.2 1 98.5 69 THR B N 1
ATOM 1446 C CA . THR B 1 69 ? -6.75 -3.84 1.159 1 98.5 69 THR B CA 1
ATOM 1447 C C . THR B 1 69 ? -6.457 -2.584 1.975 1 98.5 69 THR B C 1
ATOM 1449 O O . THR B 1 69 ? -7.359 -1.789 2.248 1 98.5 69 THR B O 1
ATOM 1452 N N . ALA B 1 70 ? -5.156 -2.43 2.355 1 98.25 70 ALA B N 1
ATOM 1453 C CA . ALA B 1 70 ? -4.762 -1.227 3.084 1 98.25 70 ALA B CA 1
ATOM 1454 C C . ALA B 1 70 ? -4.988 0.024 2.238 1 98.25 70 ALA B C 1
ATOM 1456 O O . ALA B 1 70 ? -5.281 1.097 2.773 1 98.25 70 ALA B O 1
ATOM 1457 N N . ALA B 1 71 ? -4.895 -0.138 0.946 1 98.44 71 ALA B N 1
ATOM 1458 C CA . ALA B 1 71 ? -5.129 0.961 0.014 1 98.44 71 ALA B CA 1
ATOM 1459 C C . ALA B 1 71 ? -6.617 1.107 -0.299 1 98.44 71 ALA B C 1
ATOM 1461 O O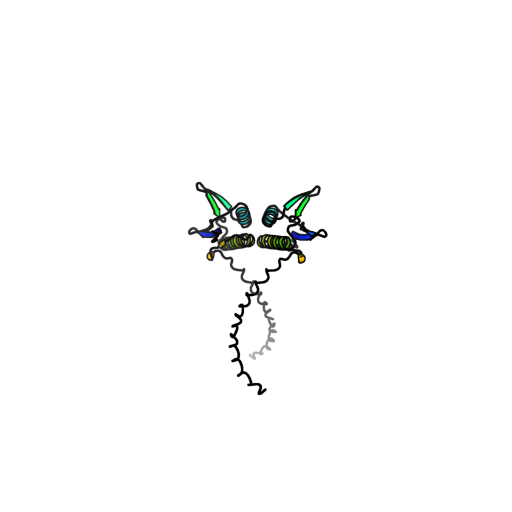 . ALA B 1 71 ? -7 1.901 -1.16 1 98.44 71 ALA B O 1
ATOM 1462 N N . ARG B 1 72 ? -7.465 0.292 0.33 1 97.56 72 ARG B N 1
ATOM 1463 C CA . ARG B 1 72 ? -8.922 0.354 0.313 1 97.56 72 ARG B CA 1
ATOM 1464 C C . ARG B 1 72 ? -9.484 -0.2 -0.994 1 97.56 72 ARG B C 1
ATOM 1466 O O . ARG B 1 72 ? -10.57 0.188 -1.426 1 97.56 72 ARG B O 1
ATOM 1473 N N . TYR B 1 73 ? -8.703 -1.068 -1.665 1 98.12 73 TYR B N 1
ATOM 1474 C CA . TYR B 1 73 ? -9.289 -1.847 -2.752 1 98.12 73 TYR B CA 1
ATOM 1475 C C . TYR B 1 73 ? -10.133 -2.992 -2.209 1 98.12 73 TYR B C 1
ATOM 1477 O O . TYR B 1 73 ? -9.852 -3.525 -1.133 1 98.12 73 TYR B O 1
ATOM 1485 N N . SER B 1 74 ? -11.203 -3.311 -2.936 1 98.31 74 SER B N 1
ATOM 1486 C CA . SER B 1 74 ? -11.859 -4.59 -2.697 1 98.31 74 SER B CA 1
ATOM 1487 C C . SER B 1 74 ? -11.055 -5.746 -3.27 1 98.31 74 SER B C 1
ATOM 1489 O O . SER B 1 74 ? -10.703 -5.742 -4.453 1 98.31 74 SER B O 1
ATOM 1491 N N . VAL B 1 75 ? -10.703 -6.703 -2.418 1 98.62 75 VAL B N 1
ATOM 1492 C CA . VAL B 1 75 ? -9.844 -7.805 -2.848 1 98.62 75 VAL B CA 1
ATOM 1493 C C . VAL B 1 75 ? -10.523 -9.141 -2.523 1 98.62 75 VAL B C 1
ATOM 1495 O O . VAL B 1 75 ? -11.062 -9.312 -1.432 1 98.62 75 VAL B O 1
ATOM 1498 N N . ASP B 1 76 ? -10.578 -10.008 -3.467 1 98.56 76 ASP B N 1
ATOM 1499 C CA . ASP B 1 76 ? -10.945 -11.406 -3.271 1 98.56 76 ASP B CA 1
ATOM 1500 C C . ASP B 1 76 ? -9.742 -12.328 -3.457 1 98.56 76 ASP B C 1
ATOM 1502 O O . ASP B 1 76 ? -9.281 -12.531 -4.582 1 98.56 76 ASP B O 1
ATOM 1506 N N . LEU B 1 77 ? -9.195 -12.812 -2.426 1 98.75 77 LEU B N 1
ATOM 1507 C CA . LEU B 1 77 ? -8.047 -13.703 -2.432 1 98.75 77 LEU B CA 1
ATOM 1508 C C . LEU B 1 77 ? -8.492 -15.164 -2.346 1 98.75 77 LEU B C 1
ATOM 1510 O O . LEU B 1 77 ? -9.188 -15.547 -1.403 1 98.75 77 LEU B O 1
ATOM 1514 N N . ASP B 1 78 ? -8.062 -15.906 -3.293 1 98.56 78 ASP B N 1
ATOM 1515 C CA . ASP B 1 78 ? -8.32 -17.344 -3.242 1 98.56 78 ASP B CA 1
ATOM 1516 C C . ASP B 1 78 ? -7.852 -17.938 -1.913 1 98.56 78 ASP B C 1
ATOM 1518 O O . ASP B 1 78 ? -6.699 -17.75 -1.515 1 98.56 78 ASP B O 1
ATOM 1522 N N . PRO B 1 79 ? -8.688 -18.703 -1.149 1 97.25 79 PRO B N 1
ATOM 1523 C CA . PRO B 1 79 ? -8.305 -19.266 0.149 1 97.25 79 PRO B CA 1
ATOM 1524 C C . PRO B 1 79 ? -7.062 -20.141 0.068 1 97.25 79 PRO B C 1
ATOM 1526 O O . PRO B 1 79 ? -6.301 -20.234 1.035 1 97.25 79 PRO B O 1
ATOM 1529 N N . ASP B 1 80 ? -6.867 -20.719 -1.046 1 94.81 80 ASP B N 1
ATOM 1530 C CA . ASP B 1 80 ? -5.711 -21.594 -1.232 1 94.81 80 ASP B CA 1
ATOM 1531 C C . ASP B 1 80 ? -4.41 -20.797 -1.248 1 94.81 80 ASP B C 1
ATOM 1533 O O . ASP B 1 80 ? -3.322 -21.359 -1.165 1 94.81 80 ASP B O 1
ATOM 1537 N N . LEU B 1 81 ? -4.562 -19.5 -1.335 1 97.5 81 LEU B N 1
ATOM 1538 C CA . LEU B 1 81 ? -3.381 -18.641 -1.446 1 97.5 81 LEU B CA 1
ATOM 1539 C C . LEU B 1 81 ? -3.035 -18.016 -0.101 1 97.5 81 LEU B C 1
ATOM 1541 O O . LEU B 1 81 ? -2.021 -17.328 0.024 1 97.5 81 LEU B O 1
ATOM 1545 N N . ARG B 1 82 ? -3.762 -18.25 0.933 1 96.81 82 ARG B N 1
ATOM 1546 C CA . ARG B 1 82 ? -3.488 -17.641 2.23 1 96.81 82 ARG B CA 1
ATOM 1547 C C . ARG B 1 82 ? -2.234 -18.234 2.861 1 96.81 82 ARG B C 1
ATOM 1549 O O . ARG B 1 82 ? -2.104 -19.453 2.967 1 96.81 82 ARG B O 1
ATOM 1556 N N . ALA B 1 83 ? -1.414 -17.25 3.229 1 95.19 83 ALA B N 1
ATOM 1557 C CA . ALA B 1 83 ? -0.174 -17.688 3.867 1 95.19 83 ALA B CA 1
ATOM 1558 C C . ALA B 1 83 ? -0.448 -18.297 5.238 1 95.19 83 ALA B C 1
ATOM 1560 O O . ALA B 1 83 ? -1.305 -17.812 5.98 1 95.19 83 ALA B O 1
ATOM 1561 N N . VAL B 1 84 ? 0.16 -19.359 5.48 1 84.44 84 VAL B N 1
ATOM 1562 C CA . VAL B 1 84 ? 0.097 -20 6.789 1 84.44 84 VAL B CA 1
ATOM 1563 C C . VAL B 1 84 ? 1.14 -19.391 7.719 1 84.44 84 VAL B C 1
ATOM 1565 O O . VAL B 1 84 ? 2.322 -19.312 7.375 1 84.44 84 VAL B O 1
ATOM 1568 N N . PRO B 1 85 ? 0.64 -18.656 8.812 1 74.44 85 PRO B N 1
ATOM 1569 C CA . PRO B 1 85 ? 1.641 -18.109 9.734 1 74.44 85 PRO B CA 1
ATOM 1570 C C . PRO B 1 85 ? 2.713 -19.125 10.117 1 74.44 85 PRO B C 1
ATOM 1572 O O . PRO B 1 85 ? 2.42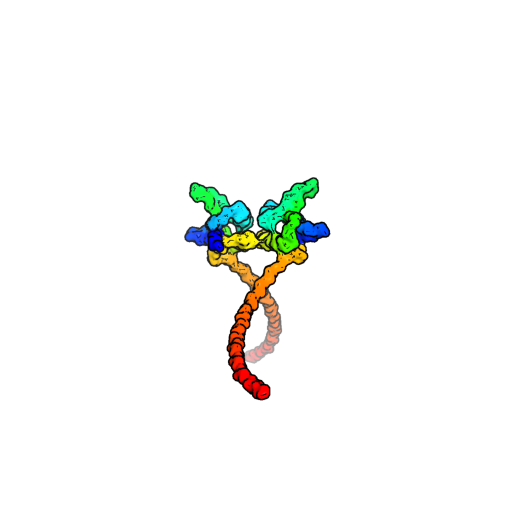6 -20.312 10.234 1 74.44 85 PRO B O 1
ATOM 1575 N N . PRO B 1 86 ? 3.893 -18.594 9.805 1 63.22 86 PRO B N 1
ATOM 1576 C CA . PRO B 1 86 ? 4.945 -19.547 10.188 1 63.22 86 PRO B CA 1
ATOM 1577 C C . PRO B 1 86 ? 4.684 -20.203 11.531 1 63.22 86 PRO B C 1
ATOM 1579 O O . PRO B 1 86 ? 4.109 -19.578 12.43 1 63.22 86 PRO B O 1
ATOM 1582 N N . ALA B 1 87 ? 4.379 -21.406 11.469 1 57.81 87 ALA B N 1
ATOM 1583 C CA . ALA B 1 87 ? 4.207 -22.094 12.742 1 57.81 87 ALA B CA 1
ATOM 1584 C C . ALA B 1 87 ? 5.105 -21.484 13.82 1 57.81 87 ALA B C 1
ATOM 1586 O O . ALA B 1 87 ? 6.262 -21.141 13.555 1 57.81 87 ALA B O 1
ATOM 1587 N N . ALA B 1 88 ? 4.469 -20.688 14.727 1 57.06 88 ALA B N 1
ATOM 1588 C CA . ALA B 1 88 ? 5.273 -20.219 15.859 1 57.06 88 ALA B CA 1
ATOM 1589 C C . ALA B 1 88 ? 6.367 -21.234 16.203 1 57.06 88 ALA B C 1
ATOM 1591 O O . ALA B 1 88 ? 6.16 -22.453 16.078 1 57.06 88 ALA B O 1
ATOM 1592 N N . SER B 1 89 ? 7.621 -20.906 15.781 1 52.62 89 SER B N 1
ATOM 1593 C CA . SER B 1 89 ? 8.68 -21.766 16.266 1 52.62 89 SER B CA 1
ATOM 1594 C C . SER B 1 89 ? 8.289 -22.438 17.578 1 52.62 89 SER B C 1
ATOM 1596 O O . SER B 1 89 ? 7.938 -21.766 18.547 1 52.62 89 SER B O 1
ATOM 1598 N N . ALA B 1 90 ? 7.773 -23.609 17.5 1 54.97 90 ALA B N 1
ATOM 1599 C CA . ALA B 1 90 ? 7.605 -24.312 18.766 1 54.97 90 ALA B CA 1
ATOM 1600 C C . ALA B 1 90 ? 8.719 -23.953 19.75 1 54.97 90 ALA B C 1
ATOM 1602 O O . ALA B 1 90 ? 9.875 -23.766 19.344 1 54.97 90 ALA B O 1
ATOM 1603 N N . PRO B 1 91 ? 8.344 -23.188 20.859 1 51.66 91 PRO B N 1
ATOM 1604 C CA . PRO B 1 91 ? 9.445 -22.953 21.797 1 51.66 91 PRO B CA 1
ATOM 1605 C C . PRO B 1 91 ? 10.414 -24.125 21.875 1 51.66 91 PRO B C 1
ATOM 1607 O O . PRO B 1 91 ? 10 -25.281 21.75 1 51.66 91 PRO B O 1
ATOM 1610 N N . SER B 1 92 ? 11.531 -23.891 21.359 1 56.22 92 SER B N 1
ATOM 1611 C CA . SER B 1 92 ? 12.586 -24.891 21.531 1 56.22 92 SER B CA 1
ATOM 1612 C C . SER B 1 92 ? 12.445 -25.609 22.875 1 56.22 92 SER B C 1
ATOM 1614 O O . SER B 1 92 ? 12.367 -24.969 23.922 1 56.22 92 SER B O 1
ATOM 1616 N N . ALA B 1 93 ? 11.828 -26.75 22.891 1 59.22 93 ALA B N 1
ATOM 1617 C CA . ALA B 1 93 ? 11.82 -27.531 24.125 1 59.22 93 ALA B CA 1
ATOM 1618 C C . ALA B 1 93 ? 13.188 -27.5 24.812 1 59.22 93 ALA B C 1
ATOM 1620 O O . ALA B 1 93 ? 14.219 -27.469 24.141 1 59.22 93 ALA B O 1
ATOM 1621 N N . PRO B 1 94 ? 13.312 -26.953 26.109 1 53.25 94 PRO B N 1
ATOM 1622 C CA . PRO B 1 94 ? 14.617 -27 26.766 1 53.25 94 PRO B CA 1
ATOM 1623 C C . PRO B 1 94 ? 15.289 -28.359 26.641 1 53.25 94 PRO B C 1
ATOM 1625 O O . PRO B 1 94 ? 14.641 -29.391 26.797 1 53.25 94 PRO B O 1
ATOM 1628 N N . ARG B 1 95 ? 16.359 -28.5 25.953 1 52.34 95 ARG B N 1
ATOM 1629 C CA . ARG B 1 95 ? 17.156 -29.719 25.938 1 52.34 95 ARG B CA 1
ATOM 1630 C C . ARG B 1 95 ? 17.422 -30.234 27.344 1 52.34 95 ARG B C 1
ATOM 1632 O O . ARG B 1 95 ? 18.047 -29.547 28.156 1 52.34 95 ARG B O 1
ATOM 1639 N N . ARG B 1 96 ? 16.75 -31.094 27.938 1 54.91 96 ARG B N 1
ATOM 1640 C CA . ARG B 1 96 ? 17.094 -31.75 29.188 1 54.91 96 ARG B CA 1
ATOM 1641 C C . ARG B 1 96 ? 18.531 -32.281 29.172 1 54.91 96 ARG B C 1
ATOM 1643 O O . ARG B 1 96 ? 18.891 -33.094 28.328 1 54.91 96 ARG B O 1
ATOM 1650 N N . THR B 1 97 ? 19.484 -31.547 29.688 1 58.47 97 THR B N 1
ATOM 1651 C CA . THR B 1 97 ? 20.828 -32.062 29.922 1 58.47 97 THR B CA 1
ATOM 1652 C C . THR B 1 97 ? 20.781 -33.375 30.672 1 58.47 97 THR B C 1
ATOM 1654 O O . THR B 1 97 ? 20.312 -33.438 31.812 1 58.47 97 THR B O 1
ATOM 1657 N N . LYS B 1 98 ? 20.672 -34.594 30.156 1 55.09 98 LYS B N 1
ATOM 1658 C CA . LYS B 1 98 ? 20.891 -35.875 30.859 1 55.09 98 LYS B CA 1
ATOM 1659 C C . LYS B 1 98 ? 22.188 -35.844 31.641 1 55.09 98 LYS B C 1
ATOM 1661 O O . LYS B 1 98 ? 23.266 -35.688 31.062 1 55.09 98 LYS B O 1
ATOM 1666 N N . THR B 1 99 ? 22.234 -35.469 32.938 1 51.97 99 THR B N 1
ATOM 1667 C CA . THR B 1 99 ? 23.391 -35.688 33.812 1 51.97 99 THR B CA 1
ATOM 1668 C C . THR B 1 99 ? 23.828 -37.156 33.781 1 51.97 99 THR B C 1
ATOM 1670 O O . THR B 1 99 ? 23.078 -38.062 34.188 1 51.97 99 THR B O 1
ATOM 1673 N N . ALA B 1 100 ? 24.688 -37.719 32.938 1 51.78 100 ALA B N 1
ATOM 1674 C CA . ALA B 1 100 ? 25.359 -39.031 33 1 51.78 100 ALA B CA 1
ATOM 1675 C C . ALA B 1 100 ? 26.016 -39.219 34.344 1 51.78 100 ALA B C 1
ATOM 1677 O O . ALA B 1 100 ? 26.891 -38.438 34.75 1 51.78 100 ALA B O 1
ATOM 1678 N N . MET B 1 101 ? 25.328 -39.656 35.406 1 51.62 101 MET B N 1
ATOM 1679 C CA . MET B 1 101 ? 26.016 -40.156 36.594 1 51.62 101 MET B CA 1
ATOM 1680 C C . MET B 1 101 ? 27.172 -41.062 36.219 1 51.62 101 MET B C 1
ATOM 1682 O O . MET B 1 101 ? 26.984 -42.062 35.531 1 51.62 101 MET B O 1
ATOM 1686 N N . THR B 1 102 ? 28.344 -40.688 36.188 1 55.72 102 THR B N 1
ATOM 1687 C CA . THR B 1 102 ? 29.562 -41.469 36.094 1 55.72 102 THR B CA 1
ATOM 1688 C C . THR B 1 102 ? 29.516 -42.656 37.031 1 55.72 102 THR B C 1
ATOM 1690 O O . THR B 1 102 ? 29.453 -42.469 38.25 1 55.72 102 THR B O 1
ATOM 1693 N N . ALA B 1 103 ? 28.953 -43.844 36.688 1 56.81 103 ALA B N 1
ATOM 1694 C CA . ALA B 1 103 ? 29.062 -45.094 37.438 1 56.81 103 ALA B CA 1
ATOM 1695 C C . ALA B 1 103 ? 30.5 -45.344 37.875 1 56.81 103 ALA B C 1
ATOM 1697 O O . ALA B 1 103 ? 31.422 -45.281 37.031 1 56.81 103 ALA B O 1
ATOM 1698 N N . GLN B 1 104 ? 30.969 -45.094 39.156 1 57.09 104 GLN B N 1
ATOM 1699 C CA . GLN B 1 104 ? 32.25 -45.469 39.75 1 57.09 104 GLN B CA 1
ATOM 1700 C C . GLN B 1 104 ? 32.562 -46.938 39.5 1 57.09 104 GLN B C 1
ATOM 1702 O O . GLN B 1 104 ? 31.688 -47.812 39.625 1 57.09 104 GLN B O 1
ATOM 1707 N N . PRO B 1 105 ? 33.594 -47.312 38.781 1 57.69 105 PRO B N 1
ATOM 1708 C CA . PRO B 1 105 ? 33.969 -48.719 38.562 1 57.69 105 PRO B CA 1
ATOM 1709 C C . PRO B 1 105 ? 34 -49.531 39.844 1 57.69 105 PRO B C 1
ATOM 1711 O O . PRO B 1 105 ? 34.469 -49.031 40.875 1 57.69 105 PRO B O 1
ATOM 1714 N N . ALA B 1 106 ? 33.188 -50.531 40.062 1 60.47 106 ALA B N 1
ATOM 1715 C CA . ALA B 1 106 ? 33.156 -51.5 41.188 1 60.47 106 ALA B CA 1
ATOM 1716 C C . ALA B 1 106 ? 34.562 -52.031 41.469 1 60.47 106 ALA B C 1
ATOM 1718 O O . ALA B 1 106 ? 35.375 -52.188 40.531 1 60.47 106 ALA B O 1
ATOM 1719 N N . PRO B 1 107 ? 35.062 -51.938 42.688 1 54.28 107 PRO B N 1
ATOM 1720 C CA . PRO B 1 107 ? 36.406 -52.406 43.031 1 54.28 107 PRO B CA 1
ATOM 1721 C C . PRO B 1 107 ? 36.625 -53.875 42.688 1 54.28 107 PRO B C 1
ATOM 1723 O O . PRO B 1 107 ? 35.688 -54.688 42.688 1 54.28 107 PRO B O 1
ATOM 1726 N N . ALA B 1 108 ? 37.656 -54.219 41.875 1 55.66 108 ALA B N 1
ATOM 1727 C CA . ALA B 1 108 ? 38.094 -55.531 41.438 1 55.66 108 ALA B CA 1
ATOM 1728 C C . ALA B 1 108 ? 38.25 -56.5 42.625 1 55.66 108 ALA B C 1
ATOM 1730 O O . ALA B 1 108 ? 38.75 -56.125 43.656 1 55.66 108 ALA B O 1
ATOM 1731 N N . GLY B 1 109 ? 37.25 -57.344 42.812 1 51.03 109 GLY B N 1
ATOM 1732 C CA . GLY B 1 109 ? 37.219 -58.406 43.812 1 51.03 109 GLY B CA 1
ATOM 1733 C C . GLY B 1 109 ? 38.562 -59.125 43.969 1 51.03 109 GLY B C 1
ATOM 1734 O O . GLY B 1 109 ? 39.406 -59.031 43.094 1 51.03 109 GLY B O 1
ATOM 1735 N N . THR B 1 110 ? 39 -59.375 45.281 1 57.88 110 THR B N 1
ATOM 1736 C CA . THR B 1 110 ? 40.156 -60.062 45.781 1 57.88 110 THR B CA 1
ATOM 1737 C C . THR B 1 110 ? 40.281 -61.438 45.125 1 57.88 110 THR B C 1
ATOM 1739 O O . THR B 1 110 ? 39.312 -62.156 44.938 1 57.88 110 THR B O 1
ATOM 1742 N N . PRO B 1 111 ? 41.344 -61.656 44.25 1 56.22 111 PRO B N 1
ATOM 1743 C CA . PRO B 1 111 ? 41.594 -62.938 43.594 1 56.22 111 PRO B CA 1
ATOM 1744 C C . PRO B 1 111 ? 41.5 -64.125 44.562 1 56.22 111 PRO B C 1
ATOM 1746 O O . PRO B 1 111 ? 42.031 -64.062 45.656 1 56.22 111 PRO B O 1
ATOM 1749 N N . ARG B 1 112 ? 40.375 -64.812 44.562 1 53.72 112 ARG B N 1
ATOM 1750 C CA . ARG B 1 112 ? 40.219 -66.062 45.312 1 53.72 112 ARG B CA 1
ATOM 1751 C C . ARG B 1 112 ? 41.406 -67 45.031 1 53.72 112 ARG B C 1
ATOM 1753 O O . ARG B 1 112 ? 41.719 -67.312 43.875 1 53.72 112 ARG B O 1
ATOM 1760 N N . ARG B 1 113 ? 42.344 -67.125 45.969 1 51.72 113 ARG B N 1
ATOM 1761 C CA . ARG B 1 113 ? 43.438 -68.062 46 1 51.72 113 ARG B CA 1
ATOM 1762 C C . ARG B 1 113 ? 42.906 -69.5 45.75 1 51.72 113 ARG B C 1
ATOM 1764 O O . ARG B 1 113 ? 42.156 -70 46.562 1 51.72 113 ARG B O 1
ATOM 1771 N N . GLN B 1 114 ? 42.594 -69.812 44.5 1 48.5 114 GLN B N 1
ATOM 1772 C CA . GLN B 1 114 ? 42.312 -71.188 44.219 1 48.5 114 GLN B CA 1
ATOM 1773 C C . GLN B 1 114 ? 43.344 -72.125 44.875 1 48.5 114 GLN B C 1
ATOM 1775 O O . GLN B 1 114 ? 44.531 -72 44.656 1 48.5 114 GLN B O 1
ATOM 1780 N N . TRP B 1 115 ? 43.125 -72.5 46.094 1 49.62 115 TRP B N 1
ATOM 1781 C CA . TRP B 1 115 ? 43.844 -73.688 46.625 1 49.62 115 TRP B CA 1
ATOM 1782 C C . TRP B 1 115 ? 43.812 -74.812 45.625 1 49.62 115 TRP B C 1
ATOM 1784 O O . TRP B 1 115 ? 42.75 -75.25 45.188 1 49.62 115 TRP B O 1
ATOM 1794 N N . ARG B 1 116 ? 44.781 -74.938 44.625 1 39.41 116 ARG B N 1
ATOM 1795 C CA . ARG B 1 116 ? 45.031 -76.25 44.094 1 39.41 116 ARG B CA 1
ATOM 1796 C C . ARG B 1 116 ? 45.375 -77.25 45.188 1 39.41 116 ARG B C 1
ATOM 1798 O O . ARG B 1 116 ? 46.125 -76.938 46.125 1 39.41 116 ARG B O 1
#

Solvent-accessible surface area (backbone atoms only — not comparable to full-atom values): 14344 Å² total; per-residue (Å²): 129,91,70,78,40,33,33,40,37,67,46,96,88,66,47,41,35,55,47,64,78,69,51,76,65,53,47,52,48,34,40,74,41,52,35,42,78,39,87,47,98,93,48,71,47,36,27,47,70,82,90,65,48,69,68,52,50,13,44,29,49,37,44,29,50,47,30,42,44,50,68,67,45,55,69,45,67,38,76,89,32,56,54,71,70,71,70,69,72,66,73,74,70,79,78,76,78,77,79,77,75,78,77,75,79,75,78,83,74,78,79,76,77,73,80,123,128,90,70,76,41,33,32,39,38,68,46,93,88,63,48,40,34,56,47,64,77,70,50,74,66,54,47,53,48,35,41,76,40,54,35,42,77,38,86,46,97,92,48,72,47,35,27,47,71,82,91,64,49,68,69,52,50,13,44,30,50,37,44,30,50,46,30,42,43,49,70,68,44,54,68,45,68,38,75,90,32,56,55,72,72,70,69,71,72,65,72,74,72,80,76,76,78,78,78,76,75,78,79,75,80,76,78,81,74,79,80,76,78,73,79,125

Radius of gyration: 35.54 Å; Cα contacts (8 Å, |Δi|>4): 276; chains: 2; bounding box: 125×110×74 Å

Secondary structure (DSSP, 8-state):
--PPPEEEEE-TTS-EEEES---HHHHHHHHHHT-EEEEETTEEEEEPPSSS-HHHHHHHHHHHHHHHHHTT--EEE-GGG-----------------------------------/--PPPEEEEE-TTS-EEEES---HHHHHHHHHHT-EEEEETTEEEEEPPSSS-HHHHHHHHHHHHHHHHHTT--EEE-GGG-----------------------------------

Foldseek 3Di:
DPAWAWEFDQDPVRWTWIDDDQDPVLVVLLVVLAWDWDDDPVGITITHDPDPDLLSQLVSLQSSQVVCVVVVTHYHYDPSSHHDPPPPPPPPDPPPPPPPPPPDPDPDPDPPPPPD/DPAWAWEFDQDPVRWTWIDDDQDPVLVVLLVVLAWDWADDPVGITITHDPDPDLLSQLVSLQSSQVVCVVVVTHYHYDPSSHHDPPPPPPPPDPPPPPPPPPPDPDPDDDPDPPPD

Sequence (232 aa):
MSEVPIRITRGQGGEVDVEGPVDHFAASVLKRAGFDTYPQLRGVWIRLPFDLGRTWENEHATWAAEMLTAARYSVDLDPDLRAVPPAASAPSAPRRTKTAMTAQPAPAGTPRRQWRMSEVPIRITRGQGGEVDVEGPVDHFAASVLKRAGFDTYPQLRGVWIRLPFDLGRTWENEHATWAAEMLTAARYSVDLDPDLRAVPPAASAPSAPRRTKTAMTAQPAPAGTPRRQWR

pLDDT: mean 84.36, std 19.41, ran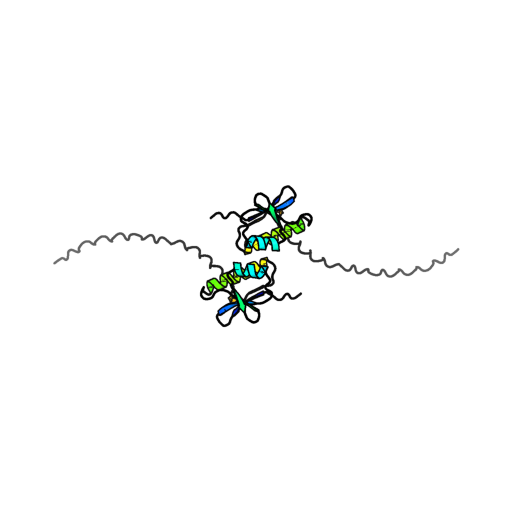ge [39.41, 98.88]